Protein AF-0000000077129862 (afdb_homodimer)

Secondary structure (DSSP, 8-state):
---SSPP-TT-HHHHHHTTSS---EEEE-SSEEEEE-SS-SSTT-EEEEES-SS--SGGG--HHHHHHHHTTHHHHHHHHHHHH--SEEEEEEEESGGGT--SSS--EEEEEE-TT--SEEE----PPPPHHHHHHHHHHHHHHTT--/---SSPP-TT-HHHHHHTTSS---EEEE-SSEEEEE-SS-SSTT-EEEEES-SS--SGGG--HHHHHHHHTTHHHHHHHHHHHH--SEEEEEEEESGGGT--SSS--EEEEEE-TT--SEEE----PPPPHHHHHHHHHHHHHHTT--

Nearest PDB structures (foldseek):
  3o0m-assembly1_A  TM=7.525E-01  e=5.408E-10  Mycolicibacterium smegmatis MC2 155
  4egu-assembly1_B  TM=7.682E-01  e=1.814E-09  Clostridioides difficile 630
  6d6j-assembly1_A  TM=8.556E-01  e=1.049E-08  Legionella pneumophila subsp. pneumophila str. Philadelphia 1
  3n1s-assembly1_B  TM=8.170E-01  e=3.314E-08  Escherichia coli
  3n1t-assembly2_E  TM=8.040E-01  e=7.732E-08  Escherichia coli

Foldseek 3Di:
DADPDWADPPFVVLCCLVVNDDFAWDDDDPFKTKGADPDALDVLKIKIFTSDGGAQFPRHDDPVSCCVRCVCVVVSLVVSCVVPVAPDWDKDWADDVVSPDDTRGTMIIIHGDHPPSPSDDDDDDDDDDDPVRVVVVVVVVCVVVVND/DADPDWADPPFVVLCCLVVNDDFAWDDDDPFKTKGADPDALDVLKIKIATSDGGAQFPRHDDPVSCCVRCVCVVVSLVVSCVVPVAPDWDKDWADDVVSPDDTRGTMIIIHGDHPPSPSDDDDDDDDDDDPVRVVVVVVVVCVVVVND

Radius of gyration: 17.97 Å; Cα contacts (8 Å, |Δi|>4): 670; chains: 2; bounding box: 42×53×41 Å

pLDDT: mean 96.49, std 6.13, range [55.38, 98.94]

Solvent-accessible surface area (backbone atoms only — not comparable to full-atom values): 15309 Å² total; per-residue (Å²): 119,68,57,88,63,72,53,48,91,80,35,67,65,59,34,36,72,71,64,75,37,88,75,54,63,52,53,72,59,97,42,25,41,29,28,48,44,56,40,28,67,33,84,61,17,27,34,42,28,54,62,68,78,80,31,20,30,60,38,44,43,51,51,70,58,33,17,61,34,53,23,45,48,22,58,50,48,40,15,39,39,65,52,58,65,45,66,14,33,33,38,41,31,40,23,39,61,57,37,65,32,83,62,39,48,36,48,34,39,39,36,51,24,46,80,88,65,68,47,71,44,69,47,66,67,42,64,71,63,49,68,68,63,47,52,54,49,33,50,38,22,15,50,64,64,70,62,99,119,67,57,90,61,70,53,49,90,78,35,68,64,59,34,36,74,72,64,76,37,86,75,54,63,51,50,74,58,98,42,25,42,29,28,48,44,57,40,28,68,34,81,61,17,27,34,42,29,54,62,66,79,80,30,20,28,60,37,44,42,51,51,68,58,33,17,62,34,52,22,46,49,23,58,50,49,41,14,38,39,64,52,60,66,46,66,14,34,32,38,40,32,41,24,38,61,60,37,64,33,81,62,40,50,38,49,34,39,38,35,51,24,45,81,90,62,68,47,70,45,70,48,66,68,42,63,71,62,49,68,67,62,47,52,53,48,33,50,39,23,14,49,62,63,71,63,100

InterPro domains:
  IPR001310 Histidine triad (HIT) protein [PR00332] (12-28)
  IPR001310 Histidine triad (HIT) protein [PR00332] (33-51)
  IPR001310 Histidine triad (HIT) protein [PR00332] (101-111)
  IPR001310 Histidine triad (HIT) protein [PTHR46648] (7-144)
  IPR011146 HIT-like domain [PF01230] (19-113)
  IPR011146 HIT-like domain [PS51084] (12-120)
  IPR019808 Histidine triad, conserved site [PS00892] (94-112)
  IPR036265 HIT-like superfamily [G3DSA:3.30.428.10] (2-146)
  IPR036265 HIT-like superfamily [SSF54197] (7-119)
  IPR039384 HINT family [cd01277] (10-113)

Sequence (296 aa):
MASSIPYDDDNVFKKIIEGVIPCYKIFETEHALAFLDAFPMAPGHALLVPKTTGAATMMDLPEDVAANVLKELPRLARAVKAATGCDGVNVVQNNGATAGQVVFHLHVHVIPRWEKDGVVRLGKSGEAIGKDAADAMVAKMKAAIGEAMASSIPYDDDNVFKKIIEGVIPCYKIFETEHALAFLDAFPMAPGHALLVPKTTGAATMMDLPEDVAANVLKELPRLARAVKAATGCDGVNVVQNNGATAGQVVFHLHVHVIPRWEKDGVVRLGKSGEAIGKDAADAMVAKMKAAIGEA

Structure (mmCIF, N/CA/C/O backbone):
data_AF-0000000077129862-model_v1
#
loop_
_entity.id
_entity.type
_entity.pdbx_description
1 polymer 'Predicted protein'
#
loop_
_atom_site.group_PDB
_atom_site.id
_atom_site.type_symbol
_atom_site.label_atom_id
_atom_site.label_alt_id
_atom_site.label_comp_id
_atom_site.label_asym_id
_atom_site.label_entity_id
_atom_site.label_seq_id
_atom_site.pdbx_PDB_ins_code
_atom_site.Cartn_x
_atom_site.Cartn_y
_atom_site.Cartn_z
_atom_site.occupancy
_atom_site.B_iso_or_equiv
_atom_site.auth_seq_id
_atom_site.auth_comp_id
_atom_site.auth_asym_id
_atom_site.auth_atom_id
_atom_site.pdbx_PDB_model_num
ATOM 1 N N . MET A 1 1 ? -15.773 -6.387 -10.578 1 55.38 1 MET A N 1
ATOM 2 C CA . MET A 1 1 ? -16.953 -6.035 -9.789 1 55.38 1 MET A CA 1
ATOM 3 C C . MET A 1 1 ? -16.547 -5.246 -8.547 1 55.38 1 MET A C 1
ATOM 5 O O . MET A 1 1 ? -15.445 -5.406 -8.031 1 55.38 1 MET A O 1
ATOM 9 N N . ALA A 1 2 ? -17.328 -4.246 -8.25 1 58.03 2 ALA A N 1
ATOM 10 C CA . ALA A 1 2 ? -17.219 -3.469 -7.02 1 58.03 2 ALA A CA 1
ATOM 11 C C . ALA A 1 2 ? -17.203 -4.375 -5.793 1 58.03 2 ALA A C 1
ATOM 13 O O . ALA A 1 2 ? -17.75 -5.48 -5.828 1 58.03 2 ALA A O 1
ATOM 14 N N . SER A 1 3 ? -16.344 -3.961 -4.797 1 75.88 3 SER A N 1
ATOM 15 C CA . SER A 1 3 ? -16.297 -4.715 -3.547 1 75.88 3 SER A CA 1
ATOM 16 C C . SER A 1 3 ? -17.672 -4.746 -2.879 1 75.88 3 SER A C 1
ATOM 18 O O . SER A 1 3 ? -18.5 -3.873 -3.119 1 75.88 3 SER A O 1
ATOM 20 N N . SER A 1 4 ? -17.953 -5.73 -2.125 1 82.88 4 SER A N 1
ATOM 21 C CA . SER A 1 4 ? -19.172 -5.84 -1.34 1 82.88 4 SER A CA 1
ATOM 22 C C . SER A 1 4 ? -19.062 -5.051 -0.038 1 82.88 4 SER A C 1
ATOM 24 O O . SER A 1 4 ? -20 -5.039 0.764 1 82.88 4 SER A O 1
ATOM 26 N N . ILE A 1 5 ? -18.016 -4.434 0.183 1 91.56 5 ILE A N 1
ATOM 27 C CA . ILE A 1 5 ? -17.828 -3.633 1.39 1 91.56 5 ILE A CA 1
ATOM 28 C C . ILE A 1 5 ? -18.453 -2.25 1.189 1 91.56 5 ILE A C 1
ATOM 30 O O . ILE A 1 5 ? -18 -1.48 0.338 1 91.56 5 ILE A O 1
ATOM 34 N N . PRO A 1 6 ? -19.312 -1.884 1.993 1 95.44 6 PRO A N 1
ATOM 35 C CA . PRO A 1 6 ? -20.078 -0.665 1.73 1 95.44 6 PRO A CA 1
ATOM 36 C C . PRO A 1 6 ? -19.297 0.606 2.064 1 95.44 6 PRO A C 1
ATOM 38 O O . PRO A 1 6 ? -18.531 0.63 3.033 1 95.44 6 PRO A O 1
ATOM 41 N N . TYR A 1 7 ? -19.578 1.62 1.28 1 97.62 7 TYR A N 1
ATOM 42 C CA . TYR A 1 7 ? -19.062 2.961 1.522 1 97.62 7 TYR A CA 1
ATOM 43 C C . TYR A 1 7 ? -19.875 3.682 2.586 1 97.62 7 TYR A C 1
ATOM 45 O O . TYR A 1 7 ? -21.109 3.584 2.604 1 97.62 7 TYR A O 1
ATOM 53 N N . ASP A 1 8 ? -19.188 4.367 3.572 1 97.75 8 ASP A N 1
ATOM 54 C CA . ASP A 1 8 ? -19.844 5.199 4.57 1 97.75 8 ASP A CA 1
ATOM 55 C C . ASP A 1 8 ? -19.938 6.648 4.105 1 97.75 8 ASP A C 1
ATOM 57 O O . ASP A 1 8 ? -18.938 7.379 4.141 1 97.75 8 ASP A O 1
ATOM 61 N N . ASP A 1 9 ? -21.047 7.117 3.828 1 97.19 9 ASP A N 1
ATOM 62 C CA . ASP A 1 9 ? -21.219 8.445 3.254 1 97.19 9 ASP A CA 1
ATOM 63 C C . ASP A 1 9 ? -20.969 9.531 4.297 1 97.19 9 ASP A C 1
ATOM 65 O O . ASP A 1 9 ? -20.828 10.711 3.957 1 97.19 9 ASP A O 1
ATOM 69 N N . ASP A 1 10 ? -20.875 9.141 5.539 1 97.56 10 ASP A N 1
ATOM 70 C CA . ASP A 1 10 ? -20.672 10.109 6.613 1 97.56 10 ASP A CA 1
ATOM 71 C C . ASP A 1 10 ? -19.25 10.008 7.176 1 97.56 10 ASP A C 1
ATOM 73 O O . ASP A 1 10 ? -18.984 10.469 8.289 1 97.56 10 ASP A O 1
ATOM 77 N N . ASN A 1 11 ? -18.375 9.43 6.461 1 97.94 11 ASN A N 1
ATOM 78 C CA . ASN A 1 11 ? -17.031 9.211 6.984 1 97.94 11 ASN A CA 1
ATOM 79 C C . ASN A 1 11 ? -16.266 10.531 7.109 1 97.94 11 ASN A C 1
ATOM 81 O O . ASN A 1 11 ? -16.578 11.5 6.414 1 97.94 11 ASN A O 1
ATOM 85 N N . VAL A 1 12 ? -15.32 10.602 7.973 1 98.06 12 VAL A N 1
ATOM 86 C CA . VAL A 1 12 ? -14.578 11.805 8.336 1 98.06 12 VAL A CA 1
ATOM 87 C C . VAL A 1 12 ? -13.781 12.297 7.137 1 98.06 12 VAL A C 1
ATOM 89 O O . VAL A 1 12 ? -13.609 13.508 6.953 1 98.06 12 VAL A O 1
ATOM 92 N N . PHE A 1 13 ? -13.289 11.43 6.25 1 98.69 13 PHE A N 1
ATOM 93 C CA . PHE A 1 13 ? -12.445 11.836 5.133 1 98.69 13 PHE A CA 1
ATOM 94 C C . PHE A 1 13 ? -13.273 12.562 4.074 1 98.69 13 PHE A C 1
ATOM 96 O O . PHE A 1 13 ? -12.789 13.508 3.449 1 98.69 13 PHE A O 1
ATOM 103 N N . LYS A 1 14 ? -14.445 12.07 3.881 1 98.25 14 LYS A N 1
ATOM 104 C CA . LYS A 1 14 ? -15.336 12.812 3.002 1 98.25 14 LYS A CA 1
ATOM 105 C C . LYS A 1 14 ? -15.547 14.234 3.51 1 98.25 14 LYS A C 1
ATOM 107 O O . LYS A 1 14 ? -15.531 15.188 2.729 1 98.25 14 LYS A O 1
ATOM 112 N N . LYS A 1 15 ? -15.727 14.359 4.77 1 98.56 15 LYS A N 1
ATOM 113 C CA . LYS A 1 15 ? -15.93 15.672 5.371 1 98.56 15 LYS A CA 1
ATOM 114 C C . LYS A 1 15 ? -14.68 16.547 5.215 1 98.56 15 LYS A C 1
ATOM 116 O O . LYS A 1 15 ? -14.789 17.766 5.035 1 98.56 15 LYS A O 1
ATOM 121 N N . ILE A 1 16 ? -13.547 15.938 5.336 1 98.56 16 ILE A N 1
ATOM 122 C CA . ILE A 1 16 ? -12.297 16.656 5.121 1 98.56 16 ILE A CA 1
ATOM 123 C C . ILE A 1 16 ? -12.219 17.141 3.678 1 98.56 16 ILE A C 1
ATOM 125 O O . ILE A 1 16 ? -11.922 18.312 3.424 1 98.56 16 ILE A O 1
ATOM 129 N N . ILE A 1 17 ? -12.531 16.297 2.701 1 98.25 17 ILE A N 1
ATOM 130 C CA . ILE A 1 17 ? -12.453 16.594 1.275 1 98.25 17 ILE A CA 1
ATOM 131 C C . ILE A 1 17 ? -13.422 17.719 0.931 1 98.25 17 ILE A C 1
ATOM 133 O O . ILE A 1 17 ? -13.102 18.609 0.127 1 98.25 17 ILE A O 1
ATOM 137 N N . GLU A 1 18 ? -14.508 17.719 1.61 1 97.44 18 GLU A N 1
ATOM 138 C CA . GLU A 1 18 ? -15.555 18.703 1.342 1 97.44 18 GLU A CA 1
ATOM 139 C C . GLU A 1 18 ? -15.289 20 2.094 1 97.44 18 GLU A C 1
ATOM 141 O O . GLU A 1 18 ? -16.031 20.969 1.946 1 97.44 18 GLU A O 1
ATOM 146 N N . GLY A 1 19 ? -14.336 20.031 2.961 1 97.12 19 GLY A N 1
ATOM 147 C CA . GLY A 1 19 ? -13.945 21.25 3.666 1 97.12 19 GLY A CA 1
ATOM 148 C C . GLY A 1 19 ? -14.75 21.484 4.93 1 97.12 19 GLY A C 1
ATOM 149 O O . GLY A 1 19 ? -14.719 22.578 5.492 1 97.12 19 GLY A O 1
ATOM 150 N N . VAL A 1 20 ? -15.477 20.484 5.352 1 97.5 20 VAL A N 1
ATOM 151 C CA . VAL A 1 20 ? -16.297 20.594 6.555 1 97.5 20 VAL A CA 1
ATOM 152 C C . VAL A 1 20 ? -15.406 20.469 7.793 1 97.5 20 VAL A C 1
ATOM 154 O O . VAL A 1 20 ? -15.633 21.141 8.797 1 97.5 20 VAL A O 1
ATOM 157 N N . ILE A 1 21 ? -14.445 19.594 7.805 1 97.12 21 ILE A N 1
ATOM 158 C CA . ILE A 1 21 ? -13.477 19.359 8.867 1 97.12 21 ILE A CA 1
ATOM 159 C C . ILE A 1 21 ? -12.07 19.688 8.367 1 97.12 21 ILE A C 1
ATOM 161 O O . ILE A 1 21 ? -11.711 19.344 7.238 1 97.12 21 ILE A O 1
ATOM 165 N N . PRO A 1 22 ? -11.383 20.391 9.227 1 97.5 22 PRO A N 1
ATOM 166 C CA . PRO A 1 22 ? -10.023 20.719 8.797 1 97.5 22 PRO A CA 1
ATOM 167 C C . PRO A 1 22 ? -9.086 19.516 8.852 1 97.5 22 PRO A C 1
ATOM 169 O O . PRO A 1 22 ? -9.414 18.5 9.469 1 97.5 22 PRO A O 1
ATOM 172 N N . CYS A 1 23 ? -8.008 19.625 8.172 1 98.44 23 CYS A N 1
ATOM 173 C CA . CYS A 1 23 ? -6.926 18.656 8.219 1 98.44 23 CYS A CA 1
ATOM 174 C C . CYS A 1 23 ? -5.57 19.344 8.117 1 98.44 23 CYS A C 1
ATOM 176 O O . CYS A 1 23 ? -5.492 20.531 7.816 1 98.44 23 CYS A O 1
ATOM 178 N N . TYR A 1 24 ? -4.539 18.672 8.477 1 98.62 24 TYR A N 1
ATOM 179 C CA . TYR A 1 24 ? -3.176 19.141 8.258 1 98.62 24 TYR A CA 1
ATOM 180 C C . TYR A 1 24 ? -2.674 18.734 6.879 1 98.62 24 TYR A C 1
ATOM 182 O O . TYR A 1 24 ? -1.944 17.75 6.746 1 98.62 24 TYR A O 1
ATOM 190 N N . LYS A 1 25 ? -2.945 19.578 5.977 1 98.56 25 LYS A N 1
ATOM 191 C CA . LYS A 1 25 ? -2.764 19.266 4.562 1 98.56 25 LYS A CA 1
ATOM 192 C C . LYS A 1 25 ? -1.293 19.328 4.168 1 98.56 25 LYS A C 1
ATOM 194 O O . LYS A 1 25 ? -0.606 20.312 4.484 1 98.56 25 LYS A O 1
ATOM 199 N N . ILE A 1 26 ? -0.901 18.328 3.5 1 98.81 26 ILE A N 1
ATOM 200 C CA . ILE A 1 26 ? 0.446 18.297 2.943 1 98.81 26 ILE A CA 1
ATOM 201 C C . ILE A 1 26 ? 0.417 18.781 1.497 1 98.81 26 ILE A C 1
ATOM 203 O O . ILE A 1 26 ? 1.126 19.734 1.14 1 98.81 26 ILE A O 1
ATOM 207 N N . PHE A 1 27 ? -0.364 18.078 0.633 1 98.69 27 PHE A N 1
ATOM 208 C CA . PHE A 1 27 ? -0.618 18.578 -0.718 1 98.69 27 PHE A CA 1
ATOM 209 C C . PHE A 1 27 ? -1.977 18.094 -1.218 1 98.69 27 PHE A C 1
ATOM 211 O O . PHE A 1 27 ? -2.6 17.219 -0.605 1 98.69 27 PHE A O 1
ATOM 218 N N . GLU A 1 28 ? -2.391 18.703 -2.271 1 98.25 28 GLU A N 1
ATOM 219 C CA . GLU A 1 28 ? -3.662 18.375 -2.908 1 98.25 28 GLU A CA 1
ATOM 220 C C . GLU A 1 28 ? -3.557 18.453 -4.43 1 98.25 28 GLU A C 1
ATOM 222 O O . GLU A 1 28 ? -2.928 19.359 -4.965 1 98.25 28 GLU A O 1
ATOM 227 N N . THR A 1 29 ? -4.051 17.453 -5.078 1 98.06 29 THR A N 1
ATOM 228 C CA . THR A 1 29 ? -4.172 17.438 -6.531 1 98.06 29 THR A CA 1
ATOM 229 C C . THR A 1 29 ? -5.637 17.391 -6.953 1 98.06 29 THR A C 1
ATOM 231 O O . THR A 1 29 ? -6.531 17.469 -6.109 1 98.06 29 THR A O 1
ATOM 234 N N . GLU A 1 30 ? -5.848 17.297 -8.242 1 98.19 30 GLU A N 1
ATOM 235 C CA . GLU A 1 30 ? -7.211 17.156 -8.742 1 98.19 30 GLU A CA 1
ATOM 236 C C . GLU A 1 30 ? -7.867 15.891 -8.211 1 98.19 30 GLU A C 1
ATOM 238 O O . GLU A 1 30 ? -9.07 15.875 -7.938 1 98.19 30 GLU A O 1
ATOM 243 N N . HIS A 1 31 ? -7.109 14.867 -7.938 1 98.38 31 HIS A N 1
ATOM 244 C CA . HIS A 1 31 ? -7.703 13.555 -7.699 1 98.38 31 HIS A CA 1
ATOM 245 C C . HIS A 1 31 ? -7.422 13.078 -6.277 1 98.38 31 HIS A C 1
ATOM 247 O O . HIS A 1 31 ? -8.062 12.141 -5.797 1 98.38 31 HIS A O 1
ATOM 253 N N . ALA A 1 32 ? -6.465 13.695 -5.578 1 98.69 32 ALA A N 1
ATOM 254 C CA . ALA A 1 32 ? -6.008 13.133 -4.305 1 98.69 32 ALA A CA 1
ATOM 255 C C . ALA A 1 32 ? -5.734 14.234 -3.287 1 98.69 32 ALA A C 1
ATOM 257 O O . ALA A 1 32 ? -5.5 15.391 -3.658 1 98.69 32 ALA A O 1
ATOM 258 N N . LEU A 1 33 ? -5.879 13.891 -2.074 1 98.81 33 LEU A N 1
ATOM 259 C CA . LEU A 1 33 ? -5.531 14.742 -0.939 1 98.81 33 LEU A CA 1
ATOM 260 C C . LEU A 1 33 ? -4.613 14 0.03 1 98.81 33 LEU A C 1
ATOM 262 O O . LEU A 1 33 ? -4.883 12.852 0.392 1 98.81 33 LEU A O 1
ATOM 266 N N . ALA A 1 34 ? -3.48 14.578 0.372 1 98.88 34 ALA A N 1
ATOM 267 C CA . ALA A 1 34 ? -2.549 14.039 1.36 1 98.88 34 ALA A CA 1
ATOM 268 C C . ALA A 1 34 ? -2.504 14.922 2.607 1 98.88 34 ALA A C 1
ATOM 270 O O . ALA A 1 34 ? -2.383 16.141 2.508 1 98.88 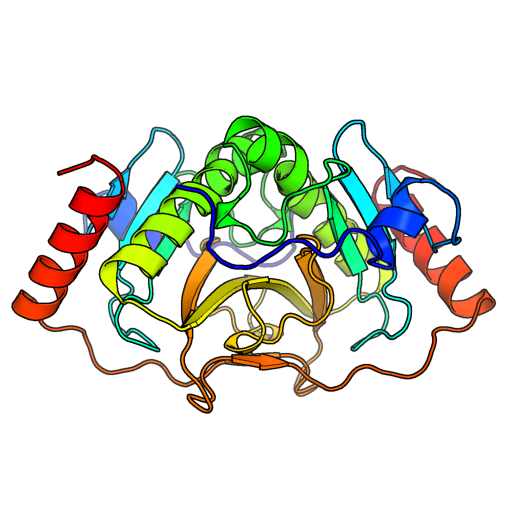34 ALA A O 1
ATOM 271 N N . PHE A 1 35 ? -2.609 14.32 3.754 1 98.88 35 PHE A N 1
ATOM 272 C CA . PHE A 1 35 ? -2.604 15.062 5.012 1 98.88 35 PHE A CA 1
ATOM 273 C C . PHE A 1 35 ? -2.082 14.195 6.148 1 98.88 35 PHE A C 1
ATOM 275 O O . PHE A 1 35 ? -1.983 12.977 6.008 1 98.88 35 PHE A O 1
ATOM 282 N N . LEU A 1 36 ? -1.75 14.812 7.246 1 98.88 36 LEU A N 1
ATOM 283 C CA . LEU A 1 36 ? -1.268 14.07 8.406 1 98.88 36 LEU A CA 1
ATOM 284 C C . LEU A 1 36 ? -2.41 13.32 9.086 1 98.88 36 LEU A C 1
ATOM 286 O O . LEU A 1 36 ? -3.516 13.852 9.211 1 98.88 36 LEU A O 1
ATOM 290 N N . ASP A 1 37 ? -2.137 12.094 9.453 1 98.69 37 ASP A N 1
ATOM 291 C CA . ASP A 1 37 ? -3.1 11.43 10.32 1 98.69 37 ASP A CA 1
ATOM 292 C C . ASP A 1 37 ? -3.252 12.172 11.648 1 98.69 37 ASP A C 1
ATOM 294 O O . ASP A 1 37 ? -2.26 12.555 12.266 1 98.69 37 ASP A O 1
ATOM 298 N N . ALA A 1 38 ? -4.398 12.32 12.078 1 97.75 38 ALA A N 1
ATOM 299 C CA . ALA A 1 38 ? -4.68 13.078 13.297 1 97.75 38 ALA A CA 1
ATOM 300 C C . ALA A 1 38 ? -4.262 12.305 14.539 1 97.75 38 ALA A C 1
ATOM 302 O O . ALA A 1 38 ? -3.984 12.898 15.586 1 97.75 38 ALA A O 1
ATOM 303 N N . PHE A 1 39 ? -4.285 11 14.492 1 97.94 39 PHE A N 1
ATOM 304 C CA . PHE A 1 39 ? -3.879 10.094 15.555 1 97.94 39 PHE A CA 1
ATOM 305 C C . PHE A 1 39 ? -2.742 9.188 15.094 1 97.94 39 PHE A C 1
ATOM 307 O O . PHE A 1 39 ? -2.902 7.969 15.023 1 97.94 39 PHE A O 1
ATOM 314 N N . PRO A 1 40 ? -1.625 9.82 14.898 1 98.44 40 PRO A N 1
ATOM 315 C CA . PRO A 1 40 ? -0.539 9.141 14.188 1 98.44 40 PRO A CA 1
ATOM 316 C C . PRO A 1 40 ? 0.037 7.969 14.992 1 98.44 40 PRO A C 1
ATOM 318 O O . PRO A 1 40 ? 0.225 8.078 16.203 1 98.44 40 PRO A O 1
ATOM 321 N N . MET A 1 41 ? 0.321 6.871 14.258 1 97.94 41 MET A N 1
ATOM 322 C CA . MET A 1 41 ? 1.007 5.723 14.852 1 97.94 41 MET A CA 1
ATOM 323 C C . MET A 1 41 ? 2.48 6.035 15.086 1 97.94 41 MET A C 1
ATOM 325 O O . MET A 1 41 ? 3.123 5.41 15.938 1 97.94 41 MET A O 1
ATOM 329 N N . ALA A 1 42 ? 3.023 6.934 14.359 1 97.62 42 ALA A N 1
ATOM 330 C CA . ALA A 1 42 ? 4.387 7.461 14.43 1 97.62 42 ALA A CA 1
ATOM 331 C C . ALA A 1 42 ? 4.441 8.898 13.93 1 97.62 42 ALA A C 1
ATOM 333 O O . ALA A 1 42 ? 3.609 9.312 13.109 1 97.62 42 ALA A O 1
ATOM 334 N N . PRO A 1 43 ? 5.41 9.703 14.477 1 97.38 43 PRO A N 1
ATOM 335 C CA . PRO A 1 43 ? 5.523 11.062 13.945 1 97.38 43 PRO A CA 1
ATOM 336 C C . PRO A 1 43 ? 5.723 11.086 12.43 1 97.38 43 PRO A C 1
ATOM 338 O O . PRO A 1 43 ? 6.609 10.406 11.906 1 97.38 43 PRO A O 1
ATOM 341 N N . GLY A 1 44 ? 4.871 11.844 11.758 1 98.62 44 GLY A N 1
ATOM 342 C CA . GLY A 1 44 ? 4.988 11.945 10.312 1 98.62 44 GLY A CA 1
ATOM 343 C C . GLY A 1 44 ? 4.055 11.008 9.57 1 98.62 44 GLY A C 1
ATOM 344 O O . GLY A 1 44 ? 3.977 11.055 8.344 1 98.62 44 GLY A O 1
ATOM 345 N N . HIS A 1 45 ? 3.326 10.117 10.359 1 98.88 45 HIS A N 1
ATOM 346 C CA . HIS A 1 45 ? 2.32 9.258 9.742 1 98.88 45 HIS A CA 1
ATOM 347 C C . HIS A 1 45 ? 1.324 10.07 8.93 1 98.88 45 HIS A C 1
ATOM 349 O O . HIS A 1 45 ? 0.635 10.945 9.461 1 98.88 45 HIS A O 1
ATOM 355 N N . ALA A 1 46 ? 1.251 9.766 7.609 1 98.94 46 ALA A N 1
ATOM 356 C CA . ALA A 1 46 ? 0.429 10.531 6.676 1 98.94 46 ALA A CA 1
ATOM 357 C C . ALA A 1 46 ? -0.544 9.625 5.93 1 98.94 46 ALA A C 1
ATOM 359 O O . ALA A 1 46 ? -0.359 8.406 5.891 1 98.94 46 ALA A O 1
ATOM 360 N N . LEU A 1 47 ? -1.557 10.273 5.414 1 98.94 47 LEU A N 1
ATOM 361 C CA . LEU A 1 47 ? -2.592 9.578 4.656 1 98.94 47 LEU A CA 1
ATOM 362 C C . LEU A 1 47 ? -2.715 10.156 3.248 1 98.94 47 LEU A C 1
ATOM 364 O O . LEU A 1 47 ? -2.59 11.367 3.055 1 98.94 47 LEU A O 1
ATOM 368 N N . LEU A 1 48 ? -2.904 9.289 2.283 1 98.94 48 LEU A N 1
ATOM 369 C CA . LEU A 1 48 ? -3.328 9.641 0.934 1 98.94 48 LEU A CA 1
ATOM 370 C C . LEU A 1 48 ? -4.746 9.148 0.662 1 98.94 48 LEU A C 1
ATOM 372 O O . LEU A 1 48 ? -5.039 7.965 0.831 1 98.94 48 LEU A O 1
ATOM 376 N N . VAL A 1 49 ? -5.633 10.047 0.253 1 98.81 49 VAL A N 1
ATOM 377 C CA . VAL A 1 49 ? -7.02 9.656 0.018 1 98.81 49 VAL A CA 1
ATOM 378 C C . VAL A 1 49 ? -7.465 10.141 -1.358 1 98.81 49 VAL A C 1
ATOM 380 O O . VAL A 1 49 ? -7.082 11.234 -1.794 1 98.81 49 VAL A O 1
ATOM 383 N N . PRO A 1 50 ? -8.211 9.305 -2.105 1 98.81 50 PRO A N 1
ATOM 384 C CA . PRO A 1 50 ? -8.875 9.82 -3.303 1 98.81 50 PRO A CA 1
ATOM 385 C C . PRO A 1 50 ? -9.961 10.852 -2.98 1 98.81 50 PRO A C 1
ATOM 387 O O . PRO A 1 50 ? -10.672 10.711 -1.986 1 98.81 50 PRO A O 1
ATOM 390 N N . LYS A 1 51 ? -10.047 11.859 -3.789 1 98.31 51 LYS A N 1
ATOM 391 C CA . LYS A 1 51 ? -11.125 12.828 -3.625 1 98.31 51 LYS A CA 1
ATOM 392 C C . LYS A 1 51 ? -12.445 12.266 -4.141 1 98.31 51 LYS A C 1
ATOM 394 O O . LYS A 1 51 ? -13.516 12.773 -3.803 1 98.31 51 LYS A O 1
ATOM 399 N N . THR A 1 52 ? -12.336 11.289 -5.008 1 96.25 52 THR A N 1
ATOM 400 C CA . THR A 1 52 ? -13.539 10.602 -5.461 1 96.25 52 THR A CA 1
ATOM 401 C C . THR A 1 52 ? -14.258 9.93 -4.293 1 96.25 52 THR A C 1
ATOM 403 O O . THR A 1 52 ? -13.617 9.266 -3.469 1 96.25 52 THR A O 1
ATOM 406 N N . THR A 1 53 ? -15.578 10.102 -4.199 1 95.12 53 THR A N 1
ATOM 407 C CA . THR A 1 53 ? -16.375 9.484 -3.15 1 95.12 53 THR A CA 1
ATOM 408 C C . THR A 1 53 ? -17.031 8.195 -3.65 1 95.12 53 THR A C 1
ATOM 410 O O . THR A 1 53 ? -17.047 7.934 -4.855 1 95.12 53 THR A O 1
ATOM 413 N N . GLY A 1 54 ? -17.391 7.344 -2.725 1 96.38 54 GLY A N 1
ATOM 414 C CA . GLY A 1 54 ? -18.109 6.133 -3.08 1 96.38 54 GLY A CA 1
ATOM 415 C C . GLY A 1 54 ? -17.219 4.906 -3.143 1 96.38 54 GLY A C 1
ATOM 416 O O . GLY A 1 54 ? -17.719 3.791 -3.344 1 96.38 54 GLY A O 1
ATOM 417 N N . ALA A 1 55 ? -15.961 5.102 -3.006 1 97.62 55 ALA A N 1
ATOM 418 C CA . ALA A 1 55 ? -15.023 3.984 -3 1 97.62 55 ALA A CA 1
ATOM 419 C C . ALA A 1 55 ? -14.539 3.682 -1.584 1 97.62 55 ALA A C 1
ATOM 421 O O . ALA A 1 55 ? -13.75 4.438 -1.017 1 97.62 55 ALA A O 1
ATOM 422 N N . ALA A 1 56 ? -14.953 2.568 -1.091 1 98.25 56 ALA A N 1
ATOM 423 C CA . ALA A 1 56 ? -14.539 2.176 0.254 1 98.25 56 ALA A CA 1
ATOM 424 C C . ALA A 1 56 ? -13.195 1.458 0.228 1 98.25 56 ALA A C 1
ATOM 426 O O . ALA A 1 56 ? -12.422 1.54 1.187 1 98.25 56 ALA A O 1
ATOM 427 N N . THR A 1 57 ? -12.992 0.722 -0.864 1 98.56 57 THR A N 1
ATOM 428 C CA . THR A 1 57 ? -11.828 -0.163 -0.913 1 98.56 57 THR A CA 1
ATOM 429 C C . THR A 1 57 ? -11.086 -0.005 -2.234 1 98.56 57 THR A C 1
ATOM 431 O O . THR A 1 57 ? -11.578 0.646 -3.158 1 98.56 57 THR A O 1
ATOM 434 N N . MET A 1 58 ? -9.875 -0.587 -2.271 1 98.62 58 MET A N 1
ATOM 435 C CA . MET A 1 58 ? -9.062 -0.61 -3.486 1 98.62 58 MET A CA 1
ATOM 436 C C . MET A 1 58 ? -9.844 -1.225 -4.648 1 98.62 58 MET A C 1
ATOM 438 O O . MET A 1 58 ? -9.734 -0.766 -5.785 1 98.62 58 MET A O 1
ATOM 442 N N . MET A 1 59 ? -10.656 -2.223 -4.398 1 97.88 59 MET A N 1
ATOM 443 C CA . MET A 1 59 ? -11.391 -2.971 -5.418 1 97.88 59 MET A CA 1
ATOM 444 C C . MET A 1 59 ? -12.445 -2.094 -6.078 1 97.88 59 MET A C 1
ATOM 446 O O . MET A 1 59 ? -12.953 -2.426 -7.148 1 97.88 59 MET A O 1
ATOM 450 N N . ASP A 1 60 ? -12.766 -0.997 -5.477 1 97.88 60 ASP A N 1
ATOM 451 C CA . ASP A 1 60 ? -13.828 -0.126 -5.969 1 97.88 60 ASP A CA 1
ATOM 452 C C . ASP A 1 60 ? -13.289 0.883 -6.98 1 97.88 60 ASP A C 1
ATOM 454 O O . ASP A 1 60 ? -14.062 1.546 -7.676 1 97.88 60 ASP A O 1
ATOM 458 N N . LEU A 1 61 ? -11.953 1.01 -7.035 1 97.44 61 LEU A N 1
ATOM 459 C CA . LEU A 1 61 ? -11.383 2.066 -7.867 1 97.44 61 LEU A CA 1
ATOM 460 C C . LEU A 1 61 ? -11.305 1.626 -9.32 1 97.44 61 LEU A C 1
ATOM 462 O O . LEU A 1 61 ? -10.766 0.557 -9.625 1 97.44 61 LEU A O 1
ATOM 466 N N . PRO A 1 62 ? -11.82 2.531 -10.211 1 96.56 62 PRO A N 1
ATOM 467 C CA . PRO A 1 62 ? -11.43 2.336 -11.609 1 96.56 62 PRO A CA 1
ATOM 468 C C . PRO A 1 62 ? -9.93 2.539 -11.836 1 96.56 62 PRO A C 1
ATOM 470 O O . PRO A 1 62 ? -9.281 3.271 -11.086 1 96.56 62 PRO A O 1
ATOM 473 N N . GLU A 1 63 ? -9.516 1.916 -12.867 1 97 63 GLU A N 1
ATOM 474 C CA . GLU A 1 63 ? -8.086 1.913 -13.164 1 97 63 GLU A CA 1
ATOM 475 C C . GLU A 1 63 ? -7.547 3.336 -13.281 1 97 63 GLU A C 1
ATOM 477 O O . GLU A 1 63 ? -6.457 3.633 -12.781 1 97 63 GLU A O 1
ATOM 482 N N . ASP A 1 64 ? -8.211 4.207 -13.961 1 97.75 64 ASP A N 1
ATOM 483 C CA . ASP A 1 64 ? -7.742 5.566 -14.195 1 97.75 64 ASP A CA 1
ATOM 484 C C . ASP A 1 64 ? -7.707 6.367 -12.891 1 97.75 64 ASP A C 1
ATOM 486 O O . ASP A 1 64 ? -6.797 7.168 -12.672 1 97.75 64 ASP A O 1
ATOM 490 N N . VAL A 1 65 ? -8.711 6.176 -12 1 98 65 VAL A N 1
ATOM 491 C CA . VAL A 1 65 ? -8.727 6.844 -10.703 1 98 65 VAL A CA 1
ATOM 492 C C . VAL A 1 65 ? -7.566 6.332 -9.852 1 98 65 VAL A C 1
ATOM 494 O O . VAL A 1 65 ? -6.848 7.125 -9.227 1 98 65 VAL A O 1
ATOM 497 N N . ALA A 1 66 ? -7.398 5.02 -9.867 1 98.62 66 ALA A N 1
ATOM 498 C CA . ALA A 1 66 ? -6.273 4.441 -9.133 1 98.62 66 ALA A CA 1
ATOM 499 C C . ALA A 1 66 ? -4.949 5.047 -9.594 1 98.62 66 ALA A C 1
ATOM 501 O O . ALA A 1 66 ? -4.121 5.445 -8.773 1 98.62 66 ALA A O 1
ATOM 502 N N . ALA A 1 67 ? -4.754 5.148 -10.883 1 98.81 67 ALA A N 1
ATOM 503 C CA . ALA A 1 67 ? -3.527 5.719 -11.43 1 98.81 67 ALA A CA 1
ATOM 504 C C . ALA A 1 67 ? -3.311 7.141 -10.922 1 98.81 67 ALA A C 1
ATOM 506 O O . ALA A 1 67 ? -2.225 7.477 -10.445 1 98.81 67 ALA A O 1
ATOM 507 N N . ASN A 1 68 ? -4.332 7.93 -11.023 1 98.69 68 ASN A N 1
ATOM 508 C CA . ASN A 1 68 ? -4.242 9.352 -10.719 1 98.69 68 ASN A CA 1
ATOM 509 C C . ASN A 1 68 ? -4.016 9.594 -9.234 1 98.69 68 ASN A C 1
ATOM 511 O O . ASN A 1 68 ? -3.369 10.57 -8.852 1 98.69 68 ASN A O 1
ATOM 515 N N . VAL A 1 69 ? -4.504 8.703 -8.391 1 98.81 69 VAL A N 1
ATOM 516 C CA . VAL A 1 69 ? -4.355 8.859 -6.949 1 98.81 69 VAL A CA 1
ATOM 517 C C . VAL A 1 69 ? -3.016 8.273 -6.5 1 98.81 69 VAL A C 1
ATOM 519 O O . VAL A 1 69 ? -2.232 8.953 -5.828 1 98.81 69 VAL A O 1
ATOM 522 N N . LEU A 1 70 ? -2.719 7.078 -6.949 1 98.88 70 LEU A N 1
ATOM 523 C CA . LEU A 1 70 ? -1.615 6.316 -6.375 1 98.88 70 LEU A CA 1
ATOM 524 C C . LEU A 1 70 ? -0.28 6.777 -6.949 1 98.88 70 LEU A C 1
ATOM 526 O O . LEU A 1 70 ? 0.776 6.5 -6.379 1 98.88 70 LEU A O 1
ATOM 530 N N . LYS A 1 71 ? -0.311 7.496 -8.039 1 98.81 71 LYS A N 1
ATOM 531 C CA . LYS A 1 71 ? 0.917 8.062 -8.594 1 98.81 71 LYS A CA 1
ATOM 532 C C . LYS A 1 71 ? 1.541 9.062 -7.625 1 98.81 71 LYS A C 1
ATOM 534 O O . LYS A 1 71 ? 2.697 9.453 -7.789 1 98.81 71 LYS A O 1
ATOM 539 N N . GLU A 1 72 ? 0.754 9.477 -6.609 1 98.75 72 GLU A N 1
ATOM 540 C CA . GLU A 1 72 ? 1.212 10.477 -5.652 1 98.75 72 GLU A CA 1
ATOM 541 C C . GLU A 1 72 ? 2.02 9.836 -4.527 1 98.75 72 GLU A C 1
ATOM 543 O O . GLU A 1 72 ? 2.664 10.531 -3.742 1 98.75 72 GLU A O 1
ATOM 548 N N . LEU A 1 73 ? 2.07 8.531 -4.434 1 98.81 73 LEU A N 1
ATOM 549 C CA . LEU A 1 73 ? 2.686 7.828 -3.314 1 98.81 73 LEU A CA 1
ATOM 550 C C . LEU A 1 73 ? 4.188 8.086 -3.275 1 98.81 73 LEU A C 1
ATOM 552 O O . LEU A 1 73 ? 4.758 8.312 -2.205 1 98.81 73 LEU A O 1
ATOM 556 N N . PRO A 1 74 ? 4.898 8.102 -4.434 1 98.56 74 PRO A N 1
ATOM 557 C CA . PRO A 1 74 ? 6.328 8.414 -4.363 1 98.56 74 PRO A CA 1
ATOM 558 C C . PRO A 1 74 ? 6.605 9.789 -3.756 1 98.56 74 PRO A C 1
ATOM 560 O O . PRO A 1 74 ? 7.477 9.922 -2.895 1 98.56 74 PRO A O 1
ATOM 563 N N . ARG A 1 75 ? 5.852 10.742 -4.191 1 98.25 75 ARG A N 1
ATOM 564 C CA . ARG A 1 75 ? 6 12.102 -3.682 1 98.25 75 ARG A CA 1
ATOM 565 C C . ARG A 1 75 ? 5.742 12.156 -2.18 1 98.25 75 ARG A C 1
ATOM 567 O O . ARG A 1 75 ? 6.516 12.75 -1.432 1 98.25 75 ARG A O 1
ATOM 574 N N . LEU A 1 76 ? 4.66 11.531 -1.737 1 98.75 76 LEU A N 1
ATOM 575 C CA . LEU A 1 76 ? 4.309 11.547 -0.322 1 98.75 76 LEU A CA 1
ATOM 576 C C . LEU A 1 76 ? 5.344 10.789 0.505 1 98.75 76 LEU A C 1
ATOM 578 O O . LEU A 1 76 ? 5.734 11.242 1.584 1 98.75 76 LEU A O 1
ATOM 582 N N . ALA A 1 77 ? 5.789 9.664 0.026 1 98.69 77 ALA A N 1
ATOM 583 C CA . ALA A 1 77 ? 6.805 8.891 0.729 1 98.69 77 ALA A CA 1
ATOM 584 C C . ALA A 1 77 ? 8.102 9.688 0.875 1 98.69 77 ALA A C 1
ATOM 586 O O . ALA A 1 77 ? 8.734 9.656 1.93 1 98.69 77 ALA A O 1
ATOM 587 N N . ARG A 1 78 ? 8.477 10.391 -0.155 1 98.19 78 ARG A N 1
ATOM 588 C CA . ARG A 1 78 ? 9.656 11.242 -0.086 1 98.19 78 ARG A CA 1
ATOM 589 C C . ARG A 1 78 ? 9.477 12.344 0.958 1 98.19 78 ARG A C 1
ATOM 591 O O . ARG A 1 78 ? 10.406 12.641 1.713 1 98.19 78 ARG A O 1
ATOM 598 N N . ALA A 1 79 ? 8.312 12.961 0.945 1 98.5 79 ALA A N 1
ATOM 599 C CA . ALA A 1 79 ? 8.023 14.008 1.927 1 98.5 79 ALA A CA 1
ATOM 600 C C . ALA A 1 79 ? 8.156 13.469 3.35 1 98.5 79 ALA A C 1
ATOM 602 O O . ALA A 1 79 ? 8.773 14.102 4.203 1 98.5 79 ALA A O 1
ATOM 603 N N . VAL A 1 80 ? 7.574 12.305 3.604 1 98.62 80 VAL A N 1
ATOM 604 C CA . VAL A 1 80 ? 7.59 11.68 4.922 1 98.62 80 VAL A CA 1
ATOM 605 C C . VAL A 1 80 ? 9.031 11.375 5.332 1 98.62 80 VAL A C 1
ATOM 607 O O . VAL A 1 80 ? 9.453 11.727 6.434 1 98.62 80 VAL A O 1
ATOM 610 N N . LYS A 1 81 ? 9.734 10.758 4.438 1 97.94 81 LYS A N 1
ATOM 611 C CA . LYS A 1 81 ? 11.117 10.383 4.742 1 97.94 81 LYS A CA 1
ATOM 612 C C . LYS A 1 81 ? 11.969 11.617 5.02 1 97.94 81 LYS A C 1
ATOM 614 O O . LYS A 1 81 ? 12.719 11.656 5.996 1 97.94 81 LYS A O 1
ATOM 619 N N . ALA A 1 82 ? 11.867 12.57 4.223 1 97.38 82 ALA A N 1
ATOM 620 C CA . ALA A 1 82 ? 12.672 13.781 4.359 1 97.38 82 ALA A CA 1
ATOM 621 C C . ALA A 1 82 ? 12.344 14.508 5.66 1 97.38 82 ALA A C 1
ATOM 623 O O . ALA A 1 82 ? 13.25 14.992 6.352 1 97.38 82 ALA A O 1
ATOM 624 N N . ALA A 1 83 ? 11.102 14.609 5.957 1 98.25 83 ALA A N 1
ATOM 625 C CA . ALA A 1 83 ? 10.648 15.391 7.105 1 98.25 83 ALA A CA 1
ATOM 626 C C . ALA A 1 83 ? 11.008 14.695 8.414 1 98.25 83 ALA A C 1
ATOM 628 O O . ALA A 1 83 ? 11.25 15.359 9.43 1 98.25 83 ALA A O 1
ATOM 629 N N . THR A 1 84 ? 11.047 13.367 8.477 1 98.19 84 THR A N 1
ATOM 630 C CA . THR A 1 84 ? 11.156 12.641 9.742 1 98.19 84 THR A CA 1
ATOM 631 C C . THR A 1 84 ? 12.562 12.086 9.93 1 98.19 84 THR A C 1
ATOM 633 O O . THR A 1 84 ? 12.961 11.758 11.047 1 98.19 84 THR A O 1
ATOM 636 N N . GLY A 1 85 ? 13.258 11.883 8.797 1 97.12 85 GLY A N 1
ATOM 637 C CA . GLY A 1 85 ? 14.555 11.227 8.883 1 97.12 85 GLY A CA 1
ATOM 638 C C . GLY A 1 85 ? 14.453 9.758 9.25 1 97.12 85 GLY A C 1
ATOM 639 O O . GLY A 1 85 ? 15.414 9.172 9.75 1 97.12 85 GLY A O 1
ATOM 640 N N . CYS A 1 86 ? 13.344 9.148 9.078 1 97.81 86 CYS A N 1
ATOM 641 C CA . CYS A 1 86 ? 13.109 7.762 9.461 1 97.81 86 CYS A CA 1
ATOM 642 C C . CYS A 1 86 ? 14.008 6.816 8.672 1 97.81 86 CYS A C 1
ATOM 644 O O . CYS A 1 86 ? 14.602 7.215 7.668 1 97.81 86 CYS A O 1
ATOM 646 N N . ASP A 1 87 ? 14.086 5.566 9.148 1 97 87 ASP A N 1
ATOM 647 C CA . ASP A 1 87 ? 14.938 4.547 8.547 1 97 87 ASP A CA 1
ATOM 648 C C . ASP A 1 87 ? 14.211 3.826 7.414 1 97 87 ASP A C 1
ATOM 650 O O . ASP A 1 87 ? 14.844 3.285 6.504 1 97 87 ASP A O 1
ATOM 654 N N . GLY A 1 88 ? 12.961 3.762 7.477 1 97.94 88 GLY A N 1
ATOM 655 C CA . GLY A 1 88 ? 12.102 3.111 6.5 1 97.94 88 GLY A CA 1
ATOM 656 C C . GLY A 1 88 ? 10.703 3.705 6.441 1 97.94 88 GLY A C 1
ATOM 657 O O . GLY A 1 88 ? 10.375 4.602 7.223 1 97.94 88 GLY A O 1
ATOM 658 N N . VAL A 1 89 ? 9.938 3.301 5.48 1 98.69 89 VAL A N 1
ATOM 659 C CA . VAL A 1 89 ? 8.555 3.746 5.312 1 98.69 89 VAL A CA 1
ATOM 660 C C . VAL A 1 89 ? 7.68 2.562 4.914 1 98.69 89 VAL A C 1
ATOM 662 O O . VAL A 1 89 ? 8.031 1.791 4.02 1 98.69 89 VAL A O 1
ATOM 665 N N . ASN A 1 90 ? 6.59 2.371 5.598 1 98.88 90 ASN A N 1
ATOM 666 C CA . ASN A 1 90 ? 5.574 1.441 5.117 1 98.88 90 ASN A CA 1
ATOM 667 C C . ASN A 1 90 ? 4.438 2.17 4.402 1 98.88 90 ASN A C 1
ATOM 669 O O . ASN A 1 90 ? 4.008 3.24 4.84 1 98.88 90 ASN A O 1
ATOM 673 N N . VAL A 1 91 ? 4.016 1.659 3.316 1 98.94 91 VAL A N 1
ATOM 674 C CA . VAL A 1 91 ? 2.746 1.99 2.68 1 98.94 91 VAL A CA 1
ATOM 675 C C . VAL A 1 91 ? 1.731 0.88 2.941 1 98.94 91 VAL A C 1
ATOM 677 O O . VAL A 1 91 ? 1.964 -0.278 2.586 1 98.94 91 VAL A O 1
ATOM 680 N N . VAL A 1 92 ? 0.606 1.221 3.609 1 98.94 92 VAL A N 1
ATOM 681 C CA . VAL A 1 92 ? -0.37 0.212 4.008 1 98.94 92 VAL A CA 1
ATOM 682 C C . VAL A 1 92 ? -1.775 0.674 3.627 1 98.94 92 VAL A C 1
ATOM 684 O O . VAL A 1 92 ? -2.146 1.822 3.877 1 98.94 92 VAL A O 1
ATOM 687 N N . GLN A 1 93 ? -2.5 -0.122 3.033 1 98.88 93 GLN A N 1
ATOM 688 C CA . GLN A 1 93 ? -3.891 0.123 2.67 1 98.88 93 GLN A CA 1
ATOM 689 C C . GLN A 1 93 ? -4.773 -1.064 3.043 1 98.88 93 GLN A C 1
ATOM 691 O O . GLN A 1 93 ? -4.484 -2.203 2.668 1 98.88 93 GLN A O 1
ATOM 696 N N . ASN A 1 94 ? -5.816 -0.831 3.83 1 98.69 94 ASN A N 1
ATOM 697 C CA . ASN A 1 94 ? -6.688 -1.849 4.406 1 98.69 94 ASN A CA 1
ATOM 698 C C . ASN A 1 94 ? -8.031 -1.907 3.691 1 98.69 94 ASN A C 1
ATOM 700 O O . ASN A 1 94 ? -8.727 -0.893 3.576 1 98.69 94 ASN A O 1
ATOM 704 N N . ASN A 1 95 ? -8.406 -3.062 3.256 1 98.69 95 ASN A N 1
ATOM 705 C CA . ASN A 1 95 ? -9.703 -3.262 2.625 1 98.69 95 ASN A CA 1
ATOM 706 C C . ASN A 1 95 ? -10.602 -4.172 3.461 1 98.69 95 ASN A C 1
ATOM 708 O O . ASN A 1 95 ? -10.445 -5.395 3.438 1 98.69 95 ASN A O 1
ATOM 712 N N . GLY A 1 96 ? -11.555 -3.555 4.172 1 98.06 96 GLY A N 1
ATOM 713 C CA . GLY A 1 96 ? -12.453 -4.301 5.035 1 98.06 96 GLY A CA 1
ATOM 714 C C . GLY A 1 96 ? -12.031 -4.281 6.492 1 98.06 96 GLY A C 1
ATOM 715 O O . GLY A 1 96 ? -10.844 -4.184 6.801 1 98.06 96 GLY A O 1
ATOM 716 N N . ALA A 1 97 ? -13.023 -4.5 7.359 1 97.25 97 ALA A N 1
ATOM 717 C CA . ALA A 1 97 ? -12.805 -4.461 8.805 1 97.25 97 ALA A CA 1
ATOM 718 C C . ALA A 1 97 ? -11.82 -5.547 9.234 1 97.25 97 ALA A C 1
ATOM 720 O O . ALA A 1 97 ? -10.984 -5.324 10.109 1 97.25 97 ALA A O 1
ATOM 721 N N . THR A 1 98 ? -11.914 -6.656 8.648 1 97.19 98 THR A N 1
ATOM 722 C CA . THR A 1 98 ? -11.055 -7.785 8.984 1 97.19 98 THR A CA 1
ATOM 723 C C . THR A 1 98 ? -9.586 -7.461 8.695 1 97.19 98 THR A C 1
ATOM 725 O O . THR A 1 98 ? -8.688 -7.926 9.398 1 97.19 98 THR A O 1
ATOM 728 N N . ALA A 1 99 ? -9.352 -6.602 7.715 1 97.88 99 ALA A N 1
ATOM 729 C CA . ALA A 1 99 ? -8 -6.191 7.355 1 97.88 99 ALA A CA 1
ATOM 730 C C . ALA A 1 99 ? -7.57 -4.957 8.148 1 97.88 99 ALA A C 1
ATOM 732 O O . ALA A 1 99 ? -6.492 -4.406 7.918 1 97.88 99 ALA A O 1
ATOM 733 N N . GLY A 1 100 ? -8.484 -4.461 9.023 1 97.25 100 GLY A N 1
ATOM 734 C CA . GLY A 1 100 ? -8.117 -3.359 9.891 1 97.25 100 GLY A CA 1
ATOM 735 C C . GLY A 1 100 ? -8.664 -2.023 9.438 1 97.25 100 GLY A C 1
ATOM 736 O O . GLY A 1 100 ? -8.32 -0.979 9.992 1 97.25 100 GLY A O 1
ATOM 737 N N . GLN A 1 101 ? -9.492 -2.02 8.445 1 97.88 101 GLN A N 1
ATOM 738 C CA . GLN A 1 101 ? -10.07 -0.762 7.992 1 97.88 101 GLN A CA 1
ATOM 739 C C . GLN A 1 101 ? -11.102 -0.239 8.992 1 97.88 101 GLN A C 1
ATOM 741 O O . GLN A 1 101 ? -12.008 -0.971 9.398 1 97.88 101 GLN A O 1
ATOM 746 N N . VAL A 1 102 ? -10.953 1.065 9.289 1 97.31 102 VAL A N 1
ATOM 747 C CA . VAL A 1 102 ? -11.859 1.657 10.273 1 97.31 102 VAL A CA 1
ATOM 748 C C . VAL A 1 102 ? -12.656 2.785 9.633 1 97.31 102 VAL A C 1
ATOM 750 O O . VAL A 1 102 ? -13.766 3.092 10.062 1 97.31 102 VAL A O 1
ATOM 753 N N . VAL A 1 103 ? -12.102 3.527 8.703 1 98.38 103 VAL A N 1
ATOM 754 C CA . VAL A 1 103 ? -12.797 4.527 7.895 1 98.38 103 VAL A CA 1
ATOM 755 C C . VAL A 1 103 ? -13.078 3.969 6.504 1 98.38 103 VAL A C 1
ATOM 757 O O . VAL A 1 103 ? -12.148 3.574 5.789 1 98.38 103 VAL A O 1
ATOM 760 N N . PHE A 1 104 ? -14.312 3.924 6.16 1 98.38 104 PHE A N 1
ATOM 761 C CA . PHE A 1 104 ? -14.672 3.242 4.922 1 98.38 104 PHE A CA 1
ATOM 762 C C . PHE A 1 104 ? -14.734 4.227 3.762 1 98.38 104 PHE A C 1
ATOM 764 O O . PHE A 1 104 ? -15.781 4.367 3.115 1 98.38 104 PHE A O 1
ATOM 771 N N . HIS A 1 105 ? -13.758 4.887 3.561 1 98.62 105 HIS A N 1
ATOM 772 C CA . HIS A 1 105 ? -13.227 5.66 2.443 1 98.62 105 HIS A CA 1
ATOM 773 C C . HIS A 1 105 ? -11.797 5.238 2.119 1 98.62 105 HIS A C 1
ATOM 775 O O . HIS A 1 105 ? -10.914 5.305 2.98 1 98.62 105 HIS A O 1
ATOM 781 N N . LEU A 1 106 ? -11.633 4.746 0.922 1 98.5 106 LEU A N 1
ATOM 782 C CA . LEU A 1 106 ? -10.297 4.25 0.588 1 98.5 106 LEU A CA 1
ATOM 783 C C . LEU A 1 106 ? -9.227 5.242 1.022 1 98.5 106 LEU A C 1
ATOM 785 O O . LEU A 1 106 ? -9.359 6.449 0.798 1 98.5 106 LEU A O 1
ATOM 789 N N . HIS A 1 107 ? -8.242 4.777 1.713 1 98.88 107 HIS A N 1
ATOM 790 C CA . HIS A 1 107 ? -7.098 5.602 2.088 1 98.88 107 HIS A CA 1
ATOM 791 C C . HIS A 1 107 ? -5.844 4.75 2.256 1 98.88 107 HIS A C 1
ATOM 793 O O . HIS A 1 107 ? -5.926 3.578 2.627 1 98.88 107 HIS A O 1
ATOM 799 N N . VAL A 1 108 ? -4.75 5.387 2.008 1 98.94 108 VAL A N 1
ATOM 800 C CA . VAL A 1 108 ? -3.451 4.727 2.094 1 98.94 108 VAL A CA 1
ATOM 801 C C . VAL A 1 108 ? -2.619 5.363 3.205 1 98.94 108 VAL A C 1
ATOM 803 O O . VAL A 1 108 ? -2.475 6.59 3.256 1 98.94 108 VAL A O 1
ATOM 806 N N . HIS A 1 109 ? -2.119 4.531 4.086 1 98.94 109 HIS A N 1
ATOM 807 C CA . HIS A 1 109 ? -1.218 4.973 5.145 1 98.94 109 HIS A CA 1
ATOM 808 C C . HIS A 1 109 ? 0.226 5.016 4.656 1 98.94 109 HIS A C 1
ATOM 810 O O . HIS A 1 109 ? 0.705 4.062 4.039 1 98.94 109 HIS A O 1
ATOM 816 N N . VAL A 1 110 ? 0.871 6.066 4.863 1 98.94 110 VAL A N 1
ATOM 817 C CA . VAL A 1 110 ? 2.316 6.184 4.707 1 98.94 110 VAL A CA 1
ATOM 818 C C . VAL A 1 110 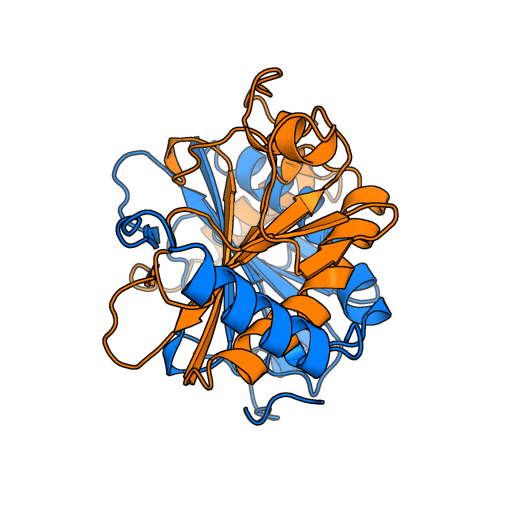? 2.965 6.43 6.066 1 98.94 110 VAL A C 1
ATOM 820 O O . VAL A 1 110 ? 2.812 7.508 6.652 1 98.94 110 VAL A O 1
ATOM 823 N N . ILE A 1 111 ? 3.691 5.414 6.566 1 98.88 111 ILE A N 1
ATOM 824 C CA . ILE A 1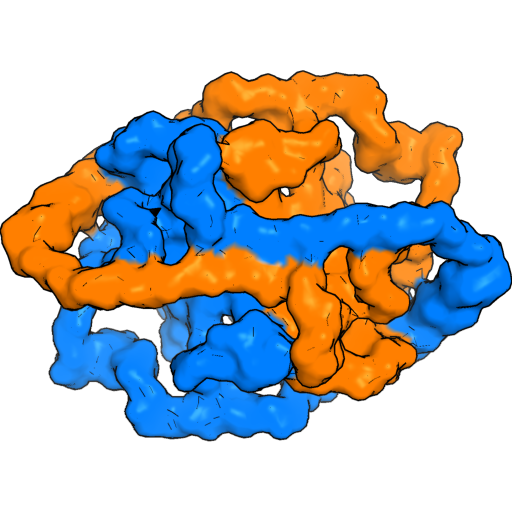 111 ? 4.074 5.375 7.977 1 98.88 111 ILE A CA 1
ATOM 825 C C . ILE A 1 111 ? 5.598 5.34 8.094 1 98.88 111 ILE A C 1
ATOM 827 O O . ILE A 1 111 ? 6.238 4.375 7.672 1 98.88 111 ILE A O 1
ATOM 831 N N . PRO A 1 112 ? 6.18 6.359 8.695 1 98.75 112 PRO A N 1
ATOM 832 C CA . PRO A 1 112 ? 7.613 6.285 8.977 1 98.75 112 PRO A CA 1
ATOM 833 C C . PRO A 1 112 ? 7.965 5.184 9.969 1 98.75 112 PRO A C 1
ATOM 835 O O . PRO A 1 112 ? 7.211 4.938 10.914 1 98.75 112 PRO A O 1
ATOM 838 N N . ARG A 1 113 ? 9.141 4.574 9.758 1 98.38 113 ARG A N 1
ATOM 839 C CA . ARG A 1 113 ? 9.562 3.453 10.594 1 98.38 113 ARG A CA 1
ATOM 840 C C . ARG A 1 113 ? 10.961 3.684 11.156 1 98.38 113 ARG A C 1
ATOM 842 O O . ARG A 1 113 ? 11.844 4.18 10.453 1 98.38 113 ARG A O 1
ATOM 849 N N . TRP A 1 114 ? 11.156 3.275 12.391 1 97.94 114 TRP A N 1
ATOM 850 C CA . TRP A 1 114 ? 12.445 3.205 13.062 1 97.94 114 TRP A CA 1
ATOM 851 C C . TRP A 1 114 ? 12.695 1.806 13.609 1 97.94 114 TRP A C 1
ATOM 853 O O . TRP A 1 114 ? 11.773 1.005 13.742 1 97.94 114 TRP A O 1
ATOM 863 N N . GLU A 1 115 ? 13.891 1.555 13.852 1 95.75 115 GLU A N 1
ATOM 864 C CA . GLU A 1 115 ? 14.258 0.234 14.359 1 95.75 115 GLU A CA 1
ATOM 865 C C . GLU A 1 115 ? 13.469 -0.116 15.617 1 95.75 115 GLU A C 1
ATOM 867 O O . GLU A 1 115 ? 13.375 0.694 16.547 1 95.75 115 GLU A O 1
ATOM 872 N N . LYS A 1 116 ? 12.836 -1.253 15.617 1 92.06 116 LYS A N 1
ATOM 873 C CA . LYS A 1 116 ? 12.164 -1.868 16.75 1 92.06 116 LYS A CA 1
ATOM 874 C C . LYS A 1 116 ? 10.984 -1.021 17.219 1 92.06 116 LYS A C 1
ATOM 876 O O . LYS A 1 116 ? 10.633 -1.025 18.406 1 92.06 116 LYS A O 1
ATOM 881 N N . ASP A 1 117 ? 10.406 -0.216 16.344 1 94.31 117 ASP A N 1
ATOM 882 C CA . ASP A 1 117 ? 9.266 0.605 16.75 1 94.31 117 ASP A CA 1
ATOM 883 C C . ASP A 1 117 ? 8 -0.237 16.891 1 94.31 117 ASP A C 1
ATOM 885 O O . ASP A 1 117 ? 7.066 0.148 17.594 1 94.31 117 ASP A O 1
ATOM 889 N N . GLY A 1 118 ? 7.973 -1.373 16.125 1 92.31 118 GLY A N 1
ATOM 890 C CA . GLY A 1 118 ? 6.863 -2.311 16.25 1 92.31 118 GLY A CA 1
ATOM 891 C C . GLY A 1 118 ? 5.562 -1.768 15.688 1 92.31 118 GLY A C 1
ATOM 892 O O . GLY A 1 118 ? 4.484 -2.268 16.016 1 92.31 118 GLY A O 1
ATOM 893 N N . VAL A 1 119 ? 5.535 -0.756 14.797 1 96.12 119 VAL A N 1
ATOM 894 C CA . VAL A 1 119 ? 4.348 -0.063 14.312 1 96.12 119 VAL A CA 1
ATOM 895 C C . VAL A 1 119 ? 3.629 -0.929 13.273 1 96.12 119 VAL A C 1
ATOM 897 O O . VAL A 1 119 ? 2.398 -0.957 13.227 1 96.12 119 VAL A O 1
ATOM 900 N N . VAL A 1 120 ? 4.398 -1.59 12.453 1 96.62 120 VAL A N 1
ATOM 901 C CA . VAL A 1 120 ? 3.855 -2.512 11.461 1 96.62 120 VAL A CA 1
ATOM 902 C C . VAL A 1 120 ? 4.539 -3.871 11.586 1 96.62 120 VAL A C 1
ATOM 904 O O . VAL A 1 120 ? 5.77 -3.963 11.555 1 96.62 120 VAL A O 1
ATOM 907 N N . ARG A 1 121 ? 3.748 -4.867 11.734 1 95.25 121 ARG A N 1
ATOM 908 C CA . ARG A 1 121 ? 4.262 -6.23 11.844 1 95.25 121 ARG A CA 1
ATOM 909 C C . ARG A 1 121 ? 3.557 -7.156 10.859 1 95.25 121 ARG A C 1
ATOM 911 O O . ARG A 1 121 ? 2.324 -7.184 10.797 1 95.25 121 ARG A O 1
ATOM 918 N N . LEU A 1 122 ? 4.301 -7.824 10.102 1 95.62 122 LEU A N 1
ATOM 919 C CA . LEU A 1 122 ? 3.795 -8.828 9.172 1 95.62 122 LEU A CA 1
ATOM 920 C C . LEU A 1 122 ? 4.062 -10.234 9.688 1 95.62 122 LEU A C 1
ATOM 922 O O . LEU A 1 122 ? 5.062 -10.477 10.367 1 95.62 122 LEU A O 1
ATOM 926 N N . GLY A 1 123 ? 3.197 -11.062 9.367 1 92.19 123 GLY A N 1
ATOM 927 C CA . GLY A 1 123 ? 3.383 -12.453 9.734 1 92.19 123 GLY A CA 1
ATOM 928 C C . GLY A 1 123 ? 4.57 -13.102 9.047 1 92.19 123 GLY A C 1
ATOM 929 O O . GLY A 1 123 ? 5.176 -12.508 8.156 1 92.19 123 GLY A O 1
ATOM 930 N N . LYS A 1 124 ? 4.809 -14.297 9.461 1 91 124 LYS A N 1
ATOM 931 C CA . LYS A 1 124 ? 5.93 -15.039 8.883 1 91 124 LYS A CA 1
ATOM 932 C C . LYS A 1 124 ? 5.562 -15.625 7.523 1 91 124 LYS A C 1
ATOM 934 O O . LYS A 1 124 ? 4.414 -16 7.293 1 91 124 LYS A O 1
ATOM 939 N N . SER A 1 125 ? 6.531 -15.625 6.672 1 93.69 125 SER A N 1
ATOM 940 C CA . SER A 1 125 ? 6.348 -16.328 5.402 1 93.69 125 SER A CA 1
ATOM 941 C C . SER A 1 125 ? 5.992 -17.797 5.629 1 93.69 125 SER A C 1
ATOM 943 O O . SER A 1 125 ? 6.488 -18.422 6.566 1 93.69 125 SER A O 1
ATOM 945 N N . GLY A 1 126 ? 5.18 -18.312 4.77 1 95.19 126 GLY A N 1
ATOM 946 C CA . GLY A 1 126 ? 4.852 -19.719 4.82 1 95.19 126 GLY A CA 1
ATOM 947 C C . GLY A 1 126 ? 5.855 -20.594 4.09 1 95.19 126 GLY A C 1
ATOM 948 O O . GLY A 1 126 ? 6.969 -20.156 3.791 1 95.19 126 GLY A O 1
ATOM 949 N N . GLU A 1 127 ? 5.43 -21.844 4.004 1 95.75 127 GLU A N 1
ATOM 950 C CA . GLU A 1 127 ? 6.219 -22.766 3.195 1 95.75 127 GLU A CA 1
ATOM 951 C C . GLU A 1 127 ? 6.039 -22.5 1.705 1 95.75 127 GLU A C 1
ATOM 953 O O . GLU A 1 127 ? 5.082 -21.828 1.302 1 95.75 127 GLU A O 1
ATOM 958 N N . ALA A 1 128 ? 6.953 -22.969 0.966 1 96.88 128 ALA A N 1
ATOM 959 C CA . ALA A 1 128 ? 6.832 -22.844 -0.484 1 96.88 128 ALA A CA 1
ATOM 960 C C . ALA A 1 128 ? 5.496 -23.391 -0.977 1 96.88 128 ALA A C 1
ATOM 962 O O . ALA A 1 128 ? 5.074 -24.469 -0.575 1 96.88 128 ALA A O 1
ATOM 963 N N . ILE A 1 129 ? 4.879 -22.625 -1.815 1 97.44 129 ILE A N 1
ATOM 964 C CA . ILE A 1 129 ? 3.59 -23.062 -2.34 1 97.44 129 ILE A CA 1
ATOM 965 C C . ILE A 1 129 ? 3.801 -24.234 -3.309 1 97.44 129 ILE A C 1
ATOM 967 O O . ILE A 1 129 ? 4.758 -24.234 -4.09 1 97.44 129 ILE A O 1
ATOM 971 N N . GLY A 1 130 ? 2.953 -25.266 -3.215 1 97.44 130 GLY A N 1
ATOM 972 C CA . GLY A 1 130 ? 3.012 -26.375 -4.148 1 97.44 130 GLY A CA 1
ATOM 973 C C . GLY A 1 130 ? 2.514 -26.031 -5.535 1 97.44 130 GLY A C 1
ATOM 974 O O . GLY A 1 130 ? 1.592 -25.219 -5.68 1 97.44 130 GLY A O 1
ATOM 975 N N . LYS A 1 131 ? 3.1 -26.688 -6.504 1 97.44 131 LYS A N 1
ATOM 976 C CA . LYS A 1 131 ? 2.789 -26.391 -7.898 1 97.44 131 LYS A CA 1
ATOM 977 C C . LYS A 1 131 ? 1.294 -26.516 -8.172 1 97.44 131 LYS A C 1
ATOM 979 O O . LYS A 1 131 ? 0.689 -25.641 -8.797 1 97.44 131 LYS A O 1
ATOM 984 N N . ASP A 1 132 ? 0.71 -27.594 -7.715 1 98 132 ASP A N 1
ATOM 985 C CA . ASP A 1 132 ? -0.703 -27.844 -7.988 1 98 132 ASP A CA 1
ATOM 986 C C . ASP A 1 132 ? -1.578 -26.75 -7.359 1 98 132 ASP A C 1
ATOM 988 O O . ASP A 1 132 ? -2.49 -26.234 -8.008 1 98 132 ASP A O 1
ATOM 992 N N . ALA A 1 133 ? -1.326 -26.469 -6.109 1 97.81 133 ALA A N 1
ATOM 993 C CA . ALA A 1 133 ? -2.08 -25.438 -5.406 1 97.81 133 ALA A CA 1
ATOM 994 C C . ALA A 1 133 ? -1.895 -24.078 -6.074 1 97.81 133 ALA A C 1
ATOM 996 O O . ALA A 1 133 ? -2.852 -23.312 -6.215 1 97.81 133 ALA A O 1
ATOM 997 N N . ALA A 1 134 ? -0.692 -23.828 -6.496 1 98.56 134 ALA A N 1
ATOM 998 C CA . ALA A 1 134 ? -0.384 -22.562 -7.156 1 98.56 134 ALA A CA 1
ATOM 999 C C . ALA A 1 134 ? -1.125 -22.438 -8.484 1 98.56 134 ALA A C 1
ATOM 1001 O O . ALA A 1 134 ? -1.728 -21.406 -8.781 1 98.56 134 ALA A O 1
ATOM 1002 N N . ASP A 1 135 ? -1.062 -23.484 -9.234 1 98.31 135 ASP A N 1
ATOM 1003 C CA . ASP A 1 135 ? -1.722 -23.484 -10.531 1 98.31 135 ASP A CA 1
ATOM 1004 C C . ASP A 1 135 ? -3.229 -23.281 -10.383 1 98.31 135 ASP A C 1
ATOM 1006 O O . ASP A 1 135 ? -3.84 -22.547 -11.156 1 98.31 135 ASP A O 1
ATOM 1010 N N . ALA A 1 136 ? -3.791 -23.953 -9.422 1 98.56 136 ALA A N 1
ATOM 1011 C CA . ALA A 1 136 ? -5.227 -23.828 -9.18 1 98.56 136 ALA A CA 1
ATOM 1012 C C . ALA A 1 136 ? -5.586 -22.406 -8.766 1 98.56 136 ALA A C 1
ATOM 1014 O O . ALA A 1 136 ? -6.586 -21.859 -9.227 1 98.56 136 ALA A O 1
ATOM 1015 N N . MET A 1 137 ? -4.805 -21.844 -7.902 1 98.62 137 MET A N 1
ATOM 1016 C CA . MET A 1 137 ? -5.043 -20.484 -7.43 1 98.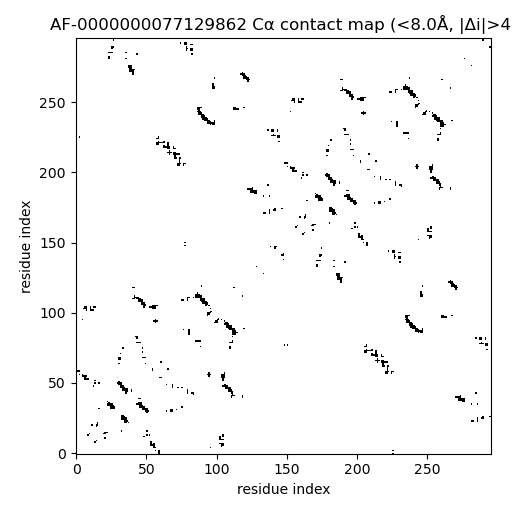62 137 MET A CA 1
ATOM 1017 C C . MET A 1 137 ? -4.926 -19.484 -8.57 1 98.62 137 MET A C 1
ATOM 1019 O O . MET A 1 137 ? -5.785 -18.609 -8.734 1 98.62 137 MET A O 1
ATOM 1023 N N . VAL A 1 138 ? -3.875 -19.609 -9.375 1 98.69 138 VAL A N 1
ATOM 1024 C CA . VAL A 1 138 ? -3.654 -18.719 -10.508 1 98.69 138 VAL A CA 1
ATOM 1025 C C . VAL A 1 138 ? -4.832 -18.812 -11.477 1 98.69 138 VAL A C 1
ATOM 1027 O O . VAL A 1 138 ? -5.305 -17.797 -11.992 1 98.69 138 VAL A O 1
ATOM 1030 N N . ALA A 1 139 ? -5.266 -20.062 -11.68 1 98.44 139 ALA A N 1
ATOM 1031 C CA . ALA A 1 139 ? -6.391 -20.266 -12.586 1 98.44 139 ALA A CA 1
ATOM 1032 C C . ALA A 1 139 ? -7.633 -19.516 -12.094 1 98.44 139 ALA A C 1
ATOM 1034 O O . ALA A 1 139 ? -8.336 -18.875 -12.875 1 98.44 139 ALA A O 1
ATOM 1035 N N . LYS A 1 140 ? -7.891 -19.594 -10.836 1 98.31 140 LYS A N 1
ATOM 1036 C CA . LYS A 1 140 ? -9.023 -18.875 -10.25 1 98.31 140 LYS A CA 1
ATOM 1037 C C . LYS A 1 140 ? -8.867 -17.375 -10.398 1 98.31 140 LYS A C 1
ATOM 1039 O O . LYS A 1 140 ? -9.828 -16.672 -10.719 1 98.31 140 LYS A O 1
ATOM 1044 N N . MET A 1 141 ? -7.723 -16.906 -10.148 1 98.5 141 MET A N 1
ATOM 1045 C CA . MET A 1 141 ? -7.465 -15.477 -10.219 1 98.5 141 MET A CA 1
ATOM 1046 C C . MET A 1 141 ? -7.609 -14.969 -11.648 1 98.5 141 MET A C 1
ATOM 1048 O O . MET A 1 141 ? -8.234 -13.93 -11.891 1 98.5 141 MET A O 1
ATOM 1052 N N . LYS A 1 142 ? -7.016 -15.672 -12.531 1 98.19 142 LYS A N 1
ATOM 1053 C CA . LYS A 1 142 ? -7.117 -15.289 -13.93 1 98.19 142 LYS A CA 1
ATOM 1054 C C . LYS A 1 142 ? -8.57 -15.273 -14.391 1 98.19 142 LYS A C 1
ATOM 1056 O O . LYS A 1 142 ? -8.984 -14.367 -15.125 1 98.19 142 LYS A O 1
ATOM 1061 N N . ALA A 1 143 ? -9.352 -16.25 -13.977 1 96.88 143 ALA A N 1
ATOM 1062 C CA . ALA A 1 143 ? -10.773 -16.312 -14.32 1 96.88 143 ALA A CA 1
ATOM 1063 C C . ALA A 1 143 ? -11.516 -15.094 -13.773 1 96.88 143 ALA A C 1
ATOM 1065 O O . ALA A 1 143 ? -12.391 -14.547 -14.445 1 96.88 143 ALA A O 1
ATOM 1066 N N . ALA A 1 144 ? -11.172 -14.688 -12.633 1 95.56 144 ALA A N 1
ATOM 1067 C CA . ALA A 1 144 ? -11.852 -13.594 -11.945 1 95.56 144 ALA A CA 1
ATOM 1068 C C . ALA A 1 144 ? -11.633 -12.266 -12.664 1 95.56 144 ALA A C 1
ATOM 1070 O O . ALA A 1 144 ? -12.477 -11.367 -12.594 1 95.56 144 ALA A O 1
ATOM 1071 N N . ILE A 1 145 ? -10.508 -12.18 -13.352 1 93.06 145 ILE A N 1
ATOM 1072 C CA . ILE A 1 145 ? -10.219 -10.883 -13.945 1 93.06 145 ILE A CA 1
ATOM 1073 C C . ILE A 1 145 ? -10.242 -10.992 -15.469 1 93.06 145 ILE A C 1
ATOM 1075 O O . ILE A 1 145 ? -9.727 -10.125 -16.172 1 93.06 145 ILE A O 1
ATOM 1079 N N . GLY A 1 146 ? -10.82 -12.023 -15.875 1 88.69 146 GLY A N 1
ATOM 1080 C CA . GLY A 1 146 ? -11.055 -12.188 -17.297 1 88.69 146 GLY A CA 1
ATOM 1081 C C . GLY A 1 146 ? -9.789 -12.492 -18.078 1 88.69 146 GLY A C 1
ATOM 1082 O O . GLY A 1 146 ? -9.625 -12.031 -19.203 1 88.69 146 GLY A O 1
ATOM 1083 N N . GLU A 1 147 ? -8.789 -12.961 -17.422 1 75.81 147 GLU A N 1
ATOM 1084 C CA . GLU A 1 147 ? -7.539 -13.344 -18.062 1 75.81 147 GLU A CA 1
ATOM 1085 C C . GLU A 1 147 ? -7.449 -14.859 -18.234 1 75.81 147 GLU A C 1
ATOM 1087 O O . GLU A 1 147 ? -6.383 -15.391 -18.547 1 75.81 147 GLU A O 1
ATOM 1092 N N . ALA A 1 148 ? -8.688 -15.461 -18.125 1 68.25 148 ALA A N 1
ATOM 1093 C CA . ALA A 1 148 ? -8.68 -16.922 -18.25 1 68.25 148 ALA A CA 1
ATOM 1094 C C . ALA A 1 148 ? -8.266 -17.344 -19.656 1 68.25 148 ALA A C 1
ATOM 1096 O O . ALA A 1 148 ? -8.547 -16.641 -20.641 1 68.25 148 ALA A O 1
ATOM 1097 N N . MET B 1 1 ? 14.062 13.422 -4.805 1 55.41 1 MET B N 1
ATOM 1098 C CA . MET B 1 1 ? 15.344 12.727 -4.754 1 55.41 1 MET B CA 1
ATOM 1099 C C . MET B 1 1 ? 15.148 11.234 -4.539 1 55.41 1 MET B C 1
ATOM 1101 O O . MET B 1 1 ? 14.164 10.812 -3.932 1 55.41 1 MET B O 1
ATOM 1105 N N . ALA B 1 2 ? 15.898 10.453 -5.266 1 59.75 2 ALA B N 1
ATOM 1106 C CA . ALA B 1 2 ? 15.969 9 -5.109 1 59.75 2 ALA B CA 1
ATOM 1107 C C . ALA B 1 2 ? 16.281 8.617 -3.668 1 59.75 2 ALA B C 1
ATOM 1109 O O . ALA B 1 2 ? 16.875 9.398 -2.928 1 59.75 2 ALA B O 1
ATOM 1110 N N . SER B 1 3 ? 15.586 7.484 -3.254 1 75.62 3 SER B N 1
ATOM 1111 C CA . SER B 1 3 ? 15.883 6.984 -1.915 1 75.62 3 SER B CA 1
ATOM 1112 C C . SER B 1 3 ? 17.359 6.633 -1.767 1 75.62 3 SER B C 1
ATOM 1114 O O . SER B 1 3 ? 18.031 6.367 -2.758 1 75.62 3 SER B O 1
ATOM 1116 N N . SER B 1 4 ? 17.891 6.703 -0.616 1 82.81 4 SER B N 1
ATOM 1117 C CA . SER B 1 4 ? 19.25 6.277 -0.323 1 82.81 4 SER B CA 1
ATOM 1118 C C . SER B 1 4 ? 19.344 4.766 -0.135 1 82.81 4 SER B C 1
ATOM 1120 O O . SER B 1 4 ? 20.406 4.23 0.17 1 82.81 4 SER B O 1
ATOM 1122 N N . ILE B 1 5 ? 18.297 4.082 -0.297 1 91.38 5 ILE B N 1
ATOM 1123 C CA . ILE B 1 5 ? 18.281 2.629 -0.167 1 91.38 5 ILE B CA 1
ATOM 1124 C C . ILE B 1 5 ? 18.703 1.988 -1.488 1 91.38 5 ILE B C 1
ATOM 1126 O O . ILE B 1 5 ? 18.016 2.133 -2.502 1 91.38 5 ILE B O 1
ATOM 1130 N N . PRO B 1 6 ? 19.672 1.218 -1.473 1 95.38 6 PRO B N 1
ATOM 1131 C CA . PRO B 1 6 ? 20.25 0.743 -2.732 1 95.38 6 PRO B CA 1
ATOM 1132 C C . PRO B 1 6 ? 19.438 -0.381 -3.367 1 95.38 6 PRO B C 1
ATOM 1134 O O . PRO B 1 6 ? 18.875 -1.225 -2.658 1 95.38 6 PRO B O 1
ATOM 1137 N N . TYR B 1 7 ? 19.453 -0.37 -4.691 1 97.62 7 TYR B N 1
ATOM 1138 C CA . TYR B 1 7 ? 18.859 -1.438 -5.484 1 97.62 7 TYR B CA 1
ATOM 1139 C C . TYR B 1 7 ? 19.812 -2.631 -5.59 1 97.62 7 TYR B C 1
ATOM 1141 O O . TYR B 1 7 ? 21.016 -2.461 -5.758 1 97.62 7 TYR B O 1
ATOM 1149 N N . ASP B 1 8 ? 19.25 -3.891 -5.383 1 97.75 8 ASP B N 1
ATOM 1150 C CA . ASP B 1 8 ? 20.031 -5.113 -5.582 1 97.75 8 ASP B CA 1
ATOM 1151 C C . ASP B 1 8 ? 19.875 -5.637 -7.008 1 97.75 8 ASP B C 1
ATOM 1153 O O . ASP B 1 8 ? 18.844 -6.211 -7.352 1 97.75 8 ASP B O 1
ATOM 1157 N N . ASP B 1 9 ? 20.844 -5.602 -7.766 1 97.19 9 ASP B N 1
ATOM 1158 C CA . ASP B 1 9 ? 20.766 -5.961 -9.18 1 97.19 9 ASP B CA 1
ATOM 1159 C C . ASP B 1 9 ? 20.625 -7.473 -9.352 1 97.19 9 ASP B C 1
ATOM 1161 O O . ASP B 1 9 ? 20.312 -7.945 -10.445 1 97.19 9 ASP B O 1
ATOM 1165 N N . ASP B 1 10 ? 20.828 -8.203 -8.297 1 97.62 10 ASP B N 1
ATOM 1166 C CA . ASP B 1 10 ? 20.734 -9.656 -8.375 1 97.62 10 ASP B CA 1
ATOM 1167 C C . ASP B 1 10 ? 19.484 -10.18 -7.676 1 97.62 10 ASP B C 1
ATOM 1169 O O . ASP B 1 10 ? 19.406 -11.352 -7.32 1 97.62 10 ASP B O 1
ATOM 1173 N N . ASN B 1 11 ? 18.562 -9.352 -7.465 1 97.94 11 ASN B N 1
ATOM 1174 C CA . ASN B 1 11 ? 17.375 -9.758 -6.711 1 97.94 11 ASN B CA 1
ATOM 1175 C C . ASN B 1 11 ? 16.516 -10.742 -7.504 1 97.94 11 ASN B C 1
ATOM 1177 O O . ASN B 1 11 ? 16.578 -10.773 -8.734 1 97.94 11 ASN B O 1
ATOM 1181 N N . VAL B 1 12 ? 15.781 -11.555 -6.855 1 98.06 12 VAL B N 1
ATOM 1182 C CA . VAL B 1 12 ? 15.016 -12.656 -7.426 1 98.06 12 VAL B CA 1
ATOM 1183 C C . VAL B 1 12 ? 13.938 -12.109 -8.359 1 98.06 12 VAL B C 1
ATOM 1185 O O . VAL B 1 12 ? 13.617 -12.734 -9.375 1 98.06 12 VAL B O 1
ATOM 1188 N N . PHE B 1 13 ? 13.367 -10.93 -8.109 1 98.69 13 PHE B N 1
ATOM 1189 C CA . PHE B 1 13 ? 12.281 -10.398 -8.922 1 98.69 13 PHE B CA 1
ATOM 1190 C C . PHE B 1 13 ? 12.789 -9.945 -10.281 1 98.69 13 PHE B C 1
ATOM 1192 O O . PHE B 1 13 ? 12.094 -10.086 -11.289 1 98.69 13 PHE B O 1
ATOM 1199 N N . LYS B 1 14 ? 13.945 -9.359 -10.25 1 98.19 14 LYS B N 1
ATOM 1200 C CA . LYS B 1 14 ? 14.562 -9.047 -11.539 1 98.19 14 LYS B CA 1
ATOM 1201 C C . LYS B 1 14 ? 14.727 -10.297 -12.391 1 98.19 14 LYS B C 1
ATOM 1203 O O . LYS B 1 14 ? 14.461 -10.281 -13.594 1 98.19 14 LYS B O 1
ATOM 1208 N N . LYS B 1 15 ? 15.148 -11.344 -11.766 1 98.5 15 LYS B N 1
ATOM 1209 C CA . LYS B 1 15 ? 15.328 -12.609 -12.477 1 98.5 15 LYS B CA 1
ATOM 1210 C C . LYS B 1 15 ? 14 -13.148 -13 1 98.5 15 LYS B C 1
ATOM 1212 O O . LYS B 1 15 ? 13.945 -13.75 -14.07 1 98.5 15 LYS B O 1
ATOM 1217 N N . ILE B 1 16 ? 12.984 -12.984 -12.227 1 98.56 16 ILE B N 1
ATOM 1218 C CA . ILE B 1 16 ? 11.648 -13.383 -12.664 1 98.56 16 ILE B CA 1
ATOM 1219 C C . ILE B 1 16 ? 11.227 -12.562 -13.875 1 98.56 16 ILE B C 1
ATOM 1221 O O . ILE B 1 16 ? 10.773 -13.117 -14.883 1 98.56 16 ILE B O 1
ATOM 1225 N N . ILE B 1 17 ? 11.414 -11.242 -13.859 1 98.25 17 ILE B N 1
ATOM 1226 C CA . ILE B 1 17 ? 11.016 -10.32 -14.922 1 98.25 17 ILE B CA 1
ATOM 1227 C C . ILE B 1 17 ? 11.773 -10.656 -16.203 1 98.25 17 ILE B C 1
ATOM 1229 O O . ILE B 1 17 ? 11.211 -10.602 -17.297 1 98.25 17 ILE B O 1
ATOM 1233 N N . GLU B 1 18 ? 12.977 -11.078 -16.016 1 97.44 18 GLU B N 1
ATOM 1234 C CA . GLU B 1 18 ? 13.836 -11.367 -17.156 1 97.44 18 GLU B CA 1
ATOM 1235 C C . GLU B 1 18 ? 13.609 -12.789 -17.672 1 97.44 18 GLU B C 1
ATOM 1237 O O . GLU B 1 18 ? 14.211 -13.195 -18.672 1 97.44 18 GLU B O 1
ATOM 1242 N N . GLY B 1 19 ? 12.852 -13.578 -16.984 1 97.06 19 GLY B N 1
ATOM 1243 C CA . GLY B 1 19 ? 12.5 -14.914 -17.438 1 97.06 19 GLY B CA 1
ATOM 1244 C C . GLY B 1 19 ? 13.516 -15.969 -17.047 1 97.06 19 GLY B C 1
ATOM 1245 O O . GLY B 1 19 ? 13.492 -17.094 -17.562 1 97.06 19 GLY B O 1
ATOM 1246 N N . VAL B 1 20 ? 14.414 -15.602 -16.156 1 97.44 20 VAL B N 1
ATOM 1247 C CA . VAL B 1 20 ? 15.438 -16.531 -15.695 1 97.44 20 VAL B CA 1
ATOM 1248 C C . VAL B 1 20 ? 14.836 -17.5 -14.688 1 97.44 20 VAL B C 1
ATOM 1250 O O . VAL B 1 20 ? 15.195 -18.688 -14.664 1 97.44 20 VAL B O 1
ATOM 1253 N N . ILE B 1 21 ? 14 -17.062 -13.789 1 97.06 21 ILE B N 1
ATOM 1254 C CA . ILE B 1 21 ? 13.297 -17.844 -12.781 1 97.06 21 ILE B CA 1
ATOM 1255 C C . ILE B 1 21 ? 11.797 -17.797 -13.047 1 97.06 21 ILE B C 1
ATOM 1257 O O . ILE B 1 21 ? 11.242 -16.75 -13.375 1 97.06 21 ILE B O 1
ATOM 1261 N N . PRO B 1 22 ? 11.227 -18.969 -12.961 1 97.5 22 PRO B N 1
ATOM 1262 C CA . PRO B 1 22 ? 9.781 -18.969 -13.188 1 97.5 22 PRO B CA 1
ATOM 1263 C C . PRO B 1 22 ? 9 -18.359 -12.031 1 97.5 22 PRO B C 1
ATOM 1265 O O . PRO B 1 22 ? 9.539 -18.188 -10.938 1 97.5 22 PRO B O 1
ATOM 1268 N N . CYS B 1 23 ? 7.801 -18.016 -12.297 1 98.44 23 CYS B N 1
ATOM 1269 C CA . CYS B 1 23 ? 6.852 -17.562 -11.289 1 98.44 23 CYS B CA 1
ATOM 1270 C C . CYS B 1 23 ? 5.441 -18.047 -11.609 1 98.44 23 CYS B C 1
ATOM 1272 O O . CYS B 1 23 ? 5.188 -18.562 -12.703 1 98.44 23 CYS B O 1
ATOM 1274 N N . TYR B 1 24 ? 4.582 -18.016 -10.664 1 98.62 24 TYR B N 1
ATOM 1275 C CA . TYR B 1 24 ? 3.164 -18.281 -10.883 1 98.62 24 TYR B CA 1
ATOM 1276 C C . TYR B 1 24 ? 2.434 -17 -11.281 1 98.62 24 TYR B C 1
ATOM 1278 O O . TYR B 1 24 ? 1.797 -16.359 -10.445 1 98.62 24 TYR B O 1
ATOM 1286 N N . LYS B 1 25 ? 2.424 -16.797 -12.539 1 98.56 25 LYS B N 1
ATOM 1287 C CA . LYS B 1 25 ? 1.996 -15.516 -13.086 1 98.56 25 LYS B CA 1
ATOM 1288 C C . LYS B 1 25 ? 0.475 -15.391 -13.078 1 98.56 25 LYS B C 1
ATOM 1290 O O . LYS B 1 25 ? -0.228 -16.312 -13.516 1 98.56 25 LYS B O 1
ATOM 1295 N N . ILE B 1 26 ? 0.057 -14.289 -12.617 1 98.81 26 ILE B N 1
ATOM 1296 C CA . ILE B 1 26 ? -1.365 -13.969 -12.648 1 98.81 26 ILE B CA 1
ATOM 1297 C C . ILE B 1 26 ? -1.679 -13.141 -13.891 1 98.81 26 ILE B C 1
ATOM 1299 O O . ILE B 1 26 ? -2.535 -13.516 -14.695 1 98.81 26 ILE B O 1
ATOM 1303 N N . PHE B 1 27 ? -1.021 -11.969 -14 1 98.69 27 PHE B N 1
ATOM 1304 C CA . PHE B 1 27 ? -1.099 -11.195 -15.234 1 98.69 27 PHE B CA 1
ATOM 1305 C C . PHE B 1 27 ? 0.17 -10.375 -15.438 1 98.69 27 PHE B C 1
ATOM 1307 O O . PHE B 1 27 ? 0.996 -10.266 -14.523 1 98.69 27 PHE B O 1
ATOM 1314 N N . GLU B 1 28 ? 0.306 -9.875 -16.609 1 98.25 28 GLU B N 1
ATOM 1315 C CA . GLU B 1 28 ? 1.449 -9.047 -17 1 98.25 28 GLU B CA 1
ATOM 1316 C C . GLU B 1 28 ? 1.029 -7.922 -17.938 1 98.25 28 GLU B C 1
ATOM 1318 O O . GLU B 1 28 ? 0.214 -8.133 -18.844 1 98.25 28 GLU B O 1
ATOM 1323 N N . THR B 1 29 ? 1.471 -6.742 -17.641 1 98.06 29 THR B N 1
ATOM 1324 C CA . THR B 1 29 ? 1.29 -5.59 -18.516 1 98.06 29 THR B CA 1
ATOM 1325 C C . THR B 1 29 ? 2.635 -5.086 -19.031 1 98.06 29 THR B C 1
ATOM 1327 O O . THR B 1 29 ? 3.676 -5.691 -18.75 1 98.06 29 THR B O 1
ATOM 1330 N N . GLU B 1 30 ? 2.59 -3.998 -19.766 1 98.19 30 GLU B N 1
ATOM 1331 C CA . GLU B 1 30 ? 3.83 -3.381 -20.234 1 98.19 30 GLU B CA 1
ATOM 1332 C C . GLU B 1 30 ? 4.703 -2.945 -19.062 1 98.19 30 GLU B C 1
ATOM 1334 O O . GLU B 1 30 ? 5.93 -3.021 -19.125 1 98.19 30 GLU B O 1
ATOM 1339 N N . HIS B 1 31 ? 4.121 -2.605 -17.938 1 98.44 31 HIS B N 1
ATOM 1340 C CA . HIS B 1 31 ? 4.875 -1.92 -16.906 1 98.44 31 HIS B CA 1
ATOM 1341 C C . HIS B 1 31 ? 4.945 -2.76 -15.633 1 98.44 31 HIS B C 1
ATOM 1343 O O . HIS B 1 31 ? 5.762 -2.492 -14.75 1 98.44 31 HIS B O 1
ATOM 1349 N N . ALA B 1 32 ? 4.094 -3.793 -15.508 1 98.69 32 ALA B N 1
ATOM 1350 C CA . ALA B 1 32 ? 3.967 -4.48 -14.227 1 98.69 32 ALA B CA 1
ATOM 1351 C C . ALA B 1 32 ? 3.797 -5.984 -14.422 1 98.69 32 ALA B C 1
ATOM 1353 O O . ALA B 1 32 ? 3.379 -6.434 -15.492 1 98.69 32 ALA B O 1
ATOM 1354 N N . LEU B 1 33 ? 4.219 -6.703 -13.469 1 98.81 33 LEU B N 1
ATOM 1355 C CA . LEU B 1 33 ? 4.027 -8.148 -13.383 1 98.81 33 LEU B CA 1
ATOM 1356 C C . LEU B 1 33 ? 3.402 -8.531 -12.047 1 98.81 33 LEU B C 1
ATOM 1358 O O . LEU B 1 33 ? 3.848 -8.07 -10.992 1 98.81 33 LEU B O 1
ATOM 1362 N N . ALA B 1 34 ? 2.307 -9.281 -12.062 1 98.94 34 ALA B N 1
ATOM 1363 C CA . ALA B 1 34 ? 1.654 -9.812 -10.867 1 98.94 34 ALA B CA 1
ATOM 1364 C C . ALA B 1 34 ? 1.776 -11.336 -10.805 1 98.94 34 ALA B C 1
ATOM 1366 O O . ALA B 1 34 ? 1.514 -12.023 -11.789 1 98.94 34 ALA B O 1
ATOM 1367 N N . PHE B 1 35 ? 2.174 -11.844 -9.68 1 98.88 35 PHE B N 1
ATOM 1368 C CA . PHE B 1 35 ? 2.352 -13.281 -9.508 1 98.88 35 PHE B CA 1
ATOM 1369 C C . PHE B 1 35 ? 2.16 -13.68 -8.055 1 98.88 35 PHE B C 1
ATOM 1371 O O . PHE B 1 35 ? 2.156 -12.828 -7.164 1 98.88 35 PHE B O 1
ATOM 1378 N N . LEU B 1 36 ? 1.988 -14.953 -7.816 1 98.88 36 LEU B N 1
ATOM 1379 C CA . LEU B 1 36 ? 1.827 -15.445 -6.453 1 98.88 36 LEU B CA 1
ATOM 1380 C C . LEU B 1 36 ? 3.152 -15.398 -5.699 1 98.88 36 LEU B C 1
ATOM 1382 O O . LEU B 1 36 ? 4.203 -15.711 -6.262 1 98.88 36 LEU B O 1
ATOM 1386 N N . ASP B 1 37 ? 3.086 -14.961 -4.469 1 98.69 37 ASP B N 1
ATOM 1387 C CA . ASP B 1 37 ? 4.266 -15.133 -3.627 1 98.69 37 ASP B CA 1
ATOM 1388 C C . ASP B 1 37 ? 4.613 -16.609 -3.459 1 98.69 37 ASP B C 1
ATOM 1390 O O . ASP B 1 37 ? 3.732 -17.422 -3.191 1 98.69 37 ASP B O 1
ATOM 1394 N N . ALA B 1 38 ? 5.805 -16.922 -3.553 1 97.75 38 ALA B N 1
ATOM 1395 C CA . ALA B 1 38 ? 6.25 -18.312 -3.49 1 97.75 38 ALA B CA 1
ATOM 1396 C C . ALA B 1 38 ? 6.172 -18.844 -2.062 1 97.75 38 ALA B C 1
ATOM 1398 O O . ALA B 1 38 ? 6.055 -20.062 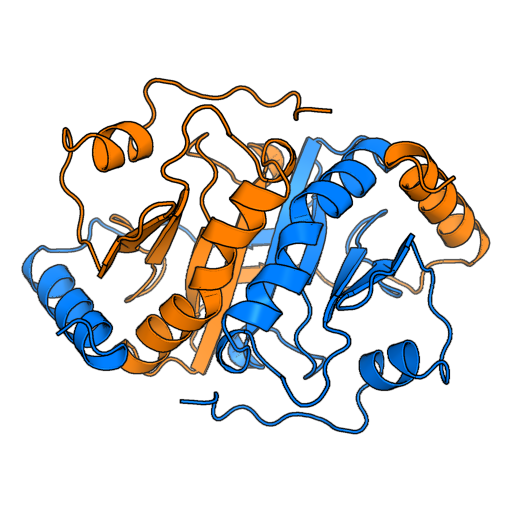-1.853 1 97.75 38 ALA B O 1
ATOM 1399 N N . PHE B 1 39 ? 6.32 -18 -1.062 1 97.94 39 PHE B N 1
ATOM 1400 C CA . PHE B 1 39 ? 6.23 -18.328 0.358 1 97.94 39 PHE B CA 1
ATOM 1401 C C . PHE B 1 39 ? 5.121 -17.516 1.021 1 97.94 39 PHE B C 1
ATOM 1403 O O . PHE B 1 39 ? 5.383 -16.688 1.896 1 97.94 39 PHE B O 1
ATOM 1410 N N . PRO B 1 40 ? 3.93 -17.859 0.627 1 98.44 40 PRO B N 1
ATOM 1411 C CA . PRO B 1 40 ? 2.797 -17 0.965 1 98.44 40 PRO B CA 1
ATOM 1412 C C . PRO B 1 40 ? 2.512 -16.953 2.465 1 98.44 40 PRO B C 1
ATOM 1414 O O . PRO B 1 40 ? 2.561 -17.984 3.135 1 98.44 40 PRO B O 1
ATOM 1417 N N . MET B 1 41 ? 2.201 -15.719 2.945 1 97.94 41 MET B N 1
ATOM 1418 C CA . MET B 1 41 ? 1.767 -15.539 4.328 1 97.94 41 MET B CA 1
ATOM 1419 C C . MET B 1 41 ? 0.348 -16.062 4.523 1 97.94 41 MET B C 1
ATOM 1421 O O . MET B 1 41 ? -0.042 -16.406 5.645 1 97.94 41 MET B O 1
ATOM 1425 N N . ALA B 1 42 ? -0.42 -16.094 3.5 1 97.62 42 ALA B N 1
ATOM 1426 C CA . ALA B 1 42 ? -1.785 -16.609 3.406 1 97.62 42 ALA B CA 1
ATOM 1427 C C . ALA B 1 42 ? -2.084 -17.125 1.997 1 97.62 42 ALA B C 1
ATOM 1429 O O . ALA B 1 42 ? -1.479 -16.656 1.024 1 97.62 42 ALA B O 1
ATOM 1430 N N . PRO B 1 43 ? -3.012 -18.141 1.904 1 97.44 43 PRO B N 1
ATOM 1431 C CA . PRO B 1 43 ? -3.367 -18.578 0.552 1 97.44 43 PRO B CA 1
ATOM 1432 C C . PRO B 1 43 ? -3.869 -17.438 -0.323 1 97.44 43 PRO B C 1
ATOM 1434 O O . PRO B 1 43 ? -4.77 -16.688 0.081 1 97.44 43 PRO B O 1
ATOM 1437 N N . GLY B 1 44 ? -3.242 -17.297 -1.479 1 98.62 44 GLY B N 1
ATOM 1438 C CA . GLY B 1 44 ? -3.66 -16.25 -2.393 1 98.62 44 GLY B CA 1
ATOM 1439 C C . GLY B 1 44 ? -2.807 -14.992 -2.291 1 98.62 44 GLY B C 1
ATOM 1440 O O . GLY B 1 44 ? -2.979 -14.055 -3.072 1 98.62 44 GLY B O 1
ATOM 1441 N N . HIS B 1 45 ? -1.847 -14.992 -1.281 1 98.88 45 HIS B N 1
ATOM 1442 C CA . HIS B 1 45 ? -0.905 -13.883 -1.177 1 98.88 45 HIS B CA 1
ATOM 1443 C C . HIS B 1 45 ? -0.183 -13.641 -2.5 1 98.88 45 HIS B C 1
ATOM 1445 O O . HIS B 1 45 ? 0.507 -14.531 -3.002 1 98.88 45 HIS B O 1
ATOM 1451 N N . ALA B 1 46 ? -0.345 -12.414 -3.047 1 98.94 46 ALA B N 1
ATOM 1452 C CA . ALA B 1 46 ? 0.187 -12.078 -4.363 1 98.94 46 ALA B CA 1
ATOM 1453 C C . ALA B 1 46 ? 1.073 -10.836 -4.297 1 98.94 46 ALA B C 1
ATOM 1455 O O . ALA B 1 46 ? 1.011 -10.07 -3.334 1 98.94 46 ALA B O 1
ATOM 1456 N N . LEU B 1 47 ? 1.886 -10.734 -5.324 1 98.94 47 LEU B N 1
ATOM 1457 C CA . LEU B 1 47 ? 2.811 -9.609 -5.445 1 98.94 47 LEU B CA 1
ATOM 1458 C C . LEU B 1 47 ? 2.584 -8.859 -6.75 1 98.94 47 LEU B C 1
ATOM 1460 O O . LEU B 1 47 ? 2.305 -9.469 -7.785 1 98.94 47 LEU B O 1
ATOM 1464 N N . LEU B 1 48 ? 2.658 -7.543 -6.684 1 98.94 48 LEU B N 1
ATOM 1465 C CA . LEU B 1 48 ? 2.762 -6.668 -7.848 1 98.94 48 LEU B CA 1
ATOM 1466 C C . LEU B 1 48 ? 4.137 -6.012 -7.91 1 98.94 48 LEU B C 1
ATOM 1468 O O . LEU B 1 48 ? 4.578 -5.387 -6.945 1 98.94 48 LEU B O 1
ATOM 1472 N N . VAL B 1 49 ? 4.824 -6.16 -9.039 1 98.81 49 VAL B N 1
ATOM 1473 C CA . VAL B 1 49 ? 6.164 -5.602 -9.156 1 98.81 49 VAL B CA 1
ATOM 1474 C C . VAL B 1 49 ? 6.277 -4.785 -10.445 1 98.81 49 VAL B C 1
ATOM 1476 O O . VAL B 1 49 ? 5.707 -5.156 -11.469 1 98.81 49 VAL B O 1
ATOM 1479 N N . PRO B 1 50 ? 6.938 -3.607 -10.383 1 98.81 50 PRO B N 1
ATOM 1480 C CA . PRO B 1 50 ? 7.285 -2.928 -11.633 1 98.81 50 PRO B CA 1
ATOM 1481 C C . PRO B 1 50 ? 8.297 -3.705 -12.461 1 98.81 50 PRO B C 1
ATOM 1483 O O . PRO B 1 50 ? 9.211 -4.32 -11.906 1 98.81 50 PRO B O 1
ATOM 1486 N N . LYS B 1 51 ? 8.117 -3.686 -13.742 1 98.31 51 LYS B N 1
ATOM 1487 C CA . LYS B 1 51 ? 9.109 -4.297 -14.625 1 98.31 51 LYS B CA 1
ATOM 1488 C C . LYS B 1 51 ? 10.344 -3.416 -14.758 1 98.31 51 LYS B C 1
ATOM 1490 O O . LYS B 1 51 ? 11.406 -3.883 -15.18 1 98.31 51 LYS B O 1
ATOM 1495 N N . THR B 1 52 ? 10.156 -2.156 -14.477 1 96.19 52 THR B N 1
ATOM 1496 C CA . THR B 1 52 ? 11.297 -1.251 -14.445 1 96.19 52 THR B CA 1
ATOM 1497 C C . THR B 1 52 ? 12.297 -1.676 -13.375 1 96.19 52 THR B C 1
ATOM 1499 O O . THR B 1 52 ? 11.906 -1.968 -12.242 1 96.19 52 THR B O 1
ATOM 1502 N N . THR B 1 53 ? 13.594 -1.73 -13.727 1 95.19 53 THR B N 1
ATOM 1503 C CA . THR B 1 53 ? 14.648 -2.088 -12.781 1 95.19 53 THR B CA 1
ATOM 1504 C C . THR B 1 53 ? 15.305 -0.838 -12.211 1 95.19 53 THR B C 1
ATOM 1506 O O . THR B 1 53 ? 15.109 0.265 -12.719 1 95.19 53 THR B O 1
ATOM 1509 N N . GLY B 1 54 ? 15.93 -0.99 -11.07 1 96.38 54 GLY B N 1
ATOM 1510 C CA . GLY B 1 54 ? 16.688 0.108 -10.484 1 96.38 54 GLY B CA 1
ATOM 1511 C C . GLY B 1 54 ? 15.93 0.826 -9.383 1 96.38 54 GLY B C 1
ATOM 1512 O O . GLY B 1 54 ? 16.469 1.715 -8.727 1 96.38 54 GLY B O 1
ATOM 1513 N N . ALA B 1 55 ? 14.695 0.473 -9.203 1 97.62 55 ALA B N 1
ATOM 1514 C CA . ALA B 1 55 ? 13.891 1.065 -8.141 1 97.62 55 ALA B CA 1
ATOM 1515 C C . ALA B 1 55 ? 13.742 0.098 -6.969 1 97.62 55 ALA B C 1
ATOM 1517 O O . ALA B 1 55 ? 13 -0.885 -7.062 1 97.62 55 ALA B O 1
ATOM 1518 N N . ALA B 1 56 ? 14.359 0.429 -5.887 1 98.25 56 ALA B N 1
ATOM 1519 C CA . ALA B 1 56 ? 14.273 -0.42 -4.703 1 98.25 56 ALA B CA 1
ATOM 1520 C C . ALA B 1 56 ? 13.023 -0.09 -3.887 1 98.25 56 ALA B C 1
ATOM 1522 O O . ALA B 1 56 ? 12.453 -0.965 -3.229 1 98.25 56 ALA B O 1
ATOM 1523 N N . THR B 1 57 ? 12.672 1.192 -3.914 1 98.56 57 THR B N 1
ATOM 1524 C CA . THR B 1 57 ? 11.625 1.663 -3.018 1 98.56 57 THR B CA 1
ATOM 1525 C C . THR B 1 57 ? 10.609 2.521 -3.773 1 98.56 57 THR B C 1
ATOM 1527 O O . THR B 1 57 ? 10.844 2.891 -4.926 1 98.56 57 THR B O 1
ATOM 1530 N N . MET B 1 58 ? 9.484 2.795 -3.096 1 98.62 58 MET B N 1
ATOM 1531 C CA . MET B 1 58 ? 8.453 3.678 -3.635 1 98.62 58 MET B CA 1
ATOM 1532 C C . MET B 1 58 ? 9.039 5.039 -3.994 1 98.62 58 MET B C 1
ATOM 1534 O O . MET B 1 58 ? 8.656 5.637 -5 1 98.62 58 MET B O 1
ATOM 1538 N N . MET B 1 59 ? 9.984 5.543 -3.234 1 97.88 59 MET B N 1
ATOM 1539 C CA . MET B 1 59 ? 10.562 6.871 -3.4 1 97.88 59 MET B CA 1
ATOM 1540 C C . MET B 1 59 ? 11.375 6.949 -4.691 1 97.88 59 MET B C 1
ATOM 1542 O O . MET B 1 59 ? 11.68 8.047 -5.168 1 97.88 59 MET B O 1
ATOM 1546 N N . ASP B 1 60 ? 11.703 5.84 -5.25 1 97.88 60 ASP B N 1
ATOM 1547 C CA . ASP B 1 60 ? 12.555 5.793 -6.434 1 97.88 60 ASP B CA 1
ATOM 1548 C C . ASP B 1 60 ? 11.727 5.895 -7.711 1 97.88 60 ASP B C 1
ATOM 1550 O O . ASP B 1 60 ? 12.273 6.102 -8.797 1 97.88 60 ASP B O 1
ATOM 1554 N N . LEU B 1 61 ? 10.398 5.723 -7.574 1 97.44 61 LEU B N 1
ATOM 1555 C CA . LEU B 1 61 ? 9.57 5.664 -8.773 1 97.44 61 LEU B CA 1
ATOM 1556 C C . LEU B 1 61 ? 9.242 7.062 -9.273 1 97.44 61 LEU B C 1
ATOM 1558 O O . LEU B 1 61 ? 8.766 7.906 -8.516 1 97.44 61 LEU B O 1
ATOM 1562 N N . PRO B 1 62 ? 9.477 7.242 -10.617 1 96.62 62 PRO B N 1
ATOM 1563 C CA . PRO B 1 62 ? 8.828 8.414 -11.219 1 96.62 62 PRO B CA 1
ATOM 1564 C C . PRO B 1 62 ? 7.305 8.32 -11.203 1 96.62 62 PRO B C 1
ATOM 1566 O O . PRO B 1 62 ? 6.75 7.223 -11.188 1 96.62 62 PRO B O 1
ATOM 1569 N N . GLU B 1 63 ? 6.75 9.469 -11.242 1 97 63 GLU B N 1
ATOM 1570 C CA . GLU B 1 63 ? 5.301 9.57 -11.125 1 97 63 GLU B CA 1
ATOM 1571 C C . GLU B 1 63 ? 4.602 8.727 -12.188 1 97 63 GLU B C 1
ATOM 1573 O O . GLU B 1 63 ? 3.619 8.047 -11.906 1 97 63 GLU B O 1
ATOM 1578 N N . ASP B 1 64 ? 5.027 8.797 -13.406 1 97.75 64 ASP B N 1
ATOM 1579 C CA . ASP B 1 64 ? 4.383 8.094 -14.516 1 97.75 64 ASP B CA 1
ATOM 1580 C C . ASP B 1 64 ? 4.531 6.582 -14.359 1 97.75 64 ASP B C 1
ATOM 1582 O O . ASP B 1 64 ? 3.607 5.828 -14.672 1 97.75 64 ASP B O 1
ATOM 1586 N N . VAL B 1 65 ? 5.707 6.098 -13.898 1 98 65 VAL B N 1
ATOM 1587 C CA . VAL B 1 65 ? 5.914 4.676 -13.656 1 98 65 VAL B CA 1
ATOM 1588 C C . VAL B 1 65 ? 5.012 4.207 -12.516 1 98 65 VAL B C 1
ATOM 1590 O O . VAL B 1 65 ? 4.359 3.164 -12.617 1 98 65 VAL B O 1
ATOM 1593 N N . ALA B 1 66 ? 4.977 5.012 -11.461 1 98.62 66 ALA B N 1
ATOM 1594 C CA . ALA B 1 66 ? 4.09 4.684 -10.352 1 98.62 66 ALA B CA 1
ATOM 1595 C C . ALA B 1 66 ? 2.646 4.539 -10.82 1 98.62 66 ALA B C 1
ATOM 1597 O O . ALA B 1 66 ? 1.968 3.568 -10.477 1 98.62 66 ALA B O 1
ATOM 1598 N N . ALA B 1 67 ? 2.184 5.465 -11.617 1 98.81 67 ALA B N 1
ATOM 1599 C CA . ALA B 1 67 ? 0.82 5.418 -12.141 1 98.81 67 ALA B CA 1
ATOM 1600 C C . ALA B 1 67 ? 0.569 4.121 -12.906 1 98.81 67 ALA B C 1
ATOM 1602 O O . ALA B 1 67 ? -0.427 3.436 -12.664 1 98.81 67 ALA B O 1
ATOM 1603 N N . ASN B 1 68 ? 1.471 3.812 -13.789 1 98.69 68 ASN B N 1
ATOM 1604 C CA . ASN B 1 68 ? 1.298 2.688 -14.695 1 98.69 68 ASN B CA 1
ATOM 1605 C C . ASN B 1 68 ? 1.358 1.354 -13.961 1 98.69 68 ASN B C 1
ATOM 1607 O O . ASN B 1 68 ? 0.707 0.387 -14.359 1 98.69 68 ASN B O 1
ATOM 1611 N N . VAL B 1 69 ? 2.096 1.303 -12.867 1 98.81 69 VAL B N 1
ATOM 1612 C CA . VAL B 1 69 ? 2.232 0.066 -12.102 1 98.81 69 VAL B CA 1
ATOM 1613 C C . VAL B 1 69 ? 1.078 -0.058 -11.109 1 98.81 69 VAL B C 1
ATOM 1615 O O . VAL B 1 69 ? 0.385 -1.078 -11.078 1 98.81 69 VAL B O 1
ATOM 1618 N N . LEU B 1 70 ? 0.819 0.997 -10.375 1 98.88 70 LEU B N 1
ATOM 1619 C CA . LEU B 1 70 ? -0.064 0.91 -9.211 1 98.88 70 LEU B CA 1
ATOM 1620 C C . LEU B 1 70 ? -1.527 0.938 -9.641 1 98.88 70 LEU B C 1
ATOM 1622 O O . LEU B 1 70 ? -2.412 0.558 -8.875 1 98.88 70 LEU B O 1
ATOM 1626 N N . LYS B 1 71 ? -1.788 1.354 -10.859 1 98.81 71 LYS B N 1
ATOM 1627 C CA . LYS B 1 71 ? -3.154 1.312 -11.375 1 98.81 71 LYS B CA 1
ATOM 1628 C C . LYS B 1 71 ? -3.664 -0.125 -11.453 1 98.81 71 LYS B C 1
ATOM 1630 O O . LYS B 1 71 ? -4.863 -0.354 -11.625 1 98.81 71 LYS B O 1
ATOM 1635 N N . GLU B 1 72 ? -2.734 -1.094 -11.344 1 98.75 72 GLU B N 1
ATOM 1636 C CA . GLU B 1 72 ? -3.084 -2.506 -11.469 1 98.75 72 GLU B CA 1
ATOM 1637 C C . GLU B 1 72 ? -3.576 -3.068 -10.133 1 98.75 72 GLU B C 1
ATOM 1639 O O . GLU B 1 72 ? -4.109 -4.18 -10.086 1 98.75 72 GLU B O 1
ATOM 1644 N N . LEU B 1 73 ? -3.471 -2.344 -9.055 1 98.81 73 LEU B N 1
ATOM 1645 C CA . LEU B 1 73 ? -3.771 -2.85 -7.715 1 98.81 73 LEU B CA 1
ATOM 1646 C C . LEU B 1 73 ? -5.254 -3.188 -7.586 1 98.81 73 LEU B C 1
ATOM 1648 O O . LEU B 1 73 ? -5.609 -4.223 -7.02 1 98.81 73 LEU B O 1
ATOM 1652 N N . PRO B 1 74 ? -6.188 -2.363 -8.141 1 98.56 74 PRO B N 1
ATOM 1653 C CA . PRO B 1 74 ? -7.598 -2.756 -8.047 1 98.56 74 PRO B CA 1
ATOM 1654 C C . PRO B 1 74 ? -7.879 -4.102 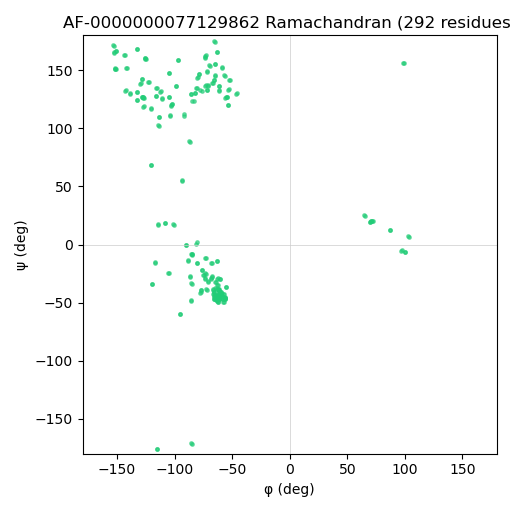-8.711 1 98.56 74 PRO B C 1
ATOM 1656 O O . PRO B 1 74 ? -8.57 -4.945 -8.133 1 98.56 74 PRO B O 1
ATOM 1659 N N . ARG B 1 75 ? -7.32 -4.285 -9.867 1 98.31 75 ARG B N 1
ATOM 1660 C CA . ARG B 1 75 ? -7.5 -5.535 -10.594 1 98.31 75 ARG B CA 1
ATOM 1661 C C . ARG B 1 75 ? -6.949 -6.715 -9.805 1 98.31 75 ARG B C 1
ATOM 1663 O O . ARG B 1 75 ? -7.617 -7.742 -9.664 1 98.31 75 ARG B O 1
ATOM 1670 N N . LEU B 1 76 ? -5.746 -6.562 -9.273 1 98.75 76 LEU B N 1
ATOM 1671 C CA . LEU B 1 76 ? -5.117 -7.641 -8.516 1 98.75 76 LEU B CA 1
ATOM 1672 C C . LEU B 1 76 ? -5.887 -7.926 -7.234 1 98.75 76 LEU B C 1
ATOM 1674 O O . LEU B 1 76 ? -6.094 -9.086 -6.871 1 98.75 76 LEU B O 1
ATOM 1678 N N . ALA B 1 77 ? -6.301 -6.898 -6.543 1 98.69 77 ALA B N 1
ATOM 1679 C CA . ALA B 1 77 ? -7.074 -7.07 -5.312 1 98.69 77 ALA B CA 1
ATOM 1680 C C . ALA B 1 77 ? -8.383 -7.805 -5.59 1 98.69 77 ALA B C 1
ATOM 1682 O O . ALA B 1 77 ? -8.789 -8.672 -4.812 1 98.69 77 ALA B O 1
ATOM 1683 N N . ARG B 1 78 ? -9.031 -7.469 -6.676 1 98.19 78 ARG B N 1
ATOM 1684 C CA . ARG B 1 78 ? -10.258 -8.164 -7.059 1 98.19 78 ARG B CA 1
ATOM 1685 C C . ARG B 1 78 ? -9.977 -9.641 -7.332 1 98.19 78 ARG B C 1
ATOM 1687 O O . ARG B 1 78 ? -10.758 -10.508 -6.934 1 98.19 78 ARG B O 1
ATOM 1694 N N . ALA B 1 79 ? -8.898 -9.906 -8.062 1 98.56 79 ALA B N 1
ATOM 1695 C CA . ALA B 1 79 ? -8.523 -11.289 -8.352 1 98.56 79 ALA B CA 1
ATOM 1696 C C . ALA B 1 79 ? -8.312 -12.078 -7.062 1 98.56 79 ALA B C 1
ATOM 1698 O O . ALA B 1 79 ? -8.805 -13.203 -6.926 1 98.56 79 ALA B O 1
ATOM 1699 N N . VAL B 1 80 ? -7.582 -11.492 -6.125 1 98.69 80 VAL B N 1
ATOM 1700 C CA . VAL B 1 80 ? -7.27 -12.141 -4.855 1 98.69 80 VAL B CA 1
ATOM 1701 C C . VAL B 1 80 ? -8.555 -12.414 -4.078 1 98.69 80 VAL B C 1
ATOM 1703 O O . VAL B 1 80 ? -8.781 -13.531 -3.611 1 98.69 80 VAL B O 1
ATOM 1706 N N . LYS B 1 81 ? -9.359 -11.398 -3.975 1 98 81 LYS B N 1
ATOM 1707 C CA . LYS B 1 81 ? -10.602 -11.547 -3.221 1 98 81 LYS B CA 1
ATOM 1708 C C . LYS B 1 81 ? -11.5 -12.609 -3.842 1 98 81 LYS B C 1
ATOM 1710 O O . LYS B 1 81 ? -12.039 -13.469 -3.135 1 98 81 LYS B O 1
ATOM 1715 N N . ALA B 1 82 ? -11.656 -12.57 -5.086 1 97.38 82 ALA B N 1
ATOM 1716 C CA . ALA B 1 82 ? -12.531 -13.508 -5.781 1 97.38 82 ALA B CA 1
ATOM 1717 C C . ALA B 1 82 ? -12.016 -14.938 -5.641 1 97.38 82 ALA B C 1
ATOM 1719 O O . ALA B 1 82 ? -12.805 -15.867 -5.418 1 97.38 82 ALA B O 1
ATOM 1720 N N . ALA B 1 83 ? -10.766 -15.117 -5.805 1 98.25 83 ALA B N 1
ATOM 1721 C CA . ALA B 1 83 ? -10.164 -16.453 -5.824 1 98.25 83 ALA B CA 1
ATOM 1722 C C . ALA B 1 83 ? -10.172 -17.078 -4.434 1 98.25 83 ALA B C 1
ATOM 1724 O O . ALA B 1 83 ? -10.266 -18.297 -4.297 1 98.25 83 ALA B O 1
ATOM 1725 N N . THR B 1 84 ? -10.07 -16.297 -3.357 1 98.19 84 THR B N 1
ATOM 1726 C CA . THR B 1 84 ? -9.844 -16.844 -2.025 1 98.19 84 THR B CA 1
ATOM 1727 C C . THR B 1 84 ? -11.125 -16.781 -1.192 1 98.19 84 THR B C 1
ATOM 1729 O O . THR B 1 84 ? -11.25 -17.5 -0.194 1 98.19 84 THR B O 1
ATOM 1732 N N . GLY B 1 85 ? -12.016 -15.836 -1.558 1 97.19 85 GLY B N 1
ATOM 1733 C CA . GLY B 1 85 ? -13.195 -15.633 -0.729 1 97.19 85 GLY B CA 1
ATOM 1734 C C . GLY B 1 85 ? -12.867 -15 0.616 1 97.19 85 GLY B C 1
ATOM 1735 O O . GLY B 1 85 ? -13.648 -15.133 1.566 1 97.19 85 GLY B O 1
ATOM 1736 N N . CYS B 1 86 ? -11.766 -14.383 0.763 1 97.88 86 CYS B N 1
ATOM 1737 C CA . CYS B 1 86 ? -11.32 -13.805 2.025 1 97.88 86 CYS B CA 1
ATOM 1738 C C . CYS B 1 86 ? -12.258 -12.695 2.479 1 97.88 86 CYS B C 1
ATOM 1740 O O . CYS B 1 86 ? -13.086 -12.219 1.695 1 97.88 86 CYS B O 1
ATOM 1742 N N . ASP B 1 87 ? -12.109 -12.305 3.756 1 97.06 87 ASP B N 1
ATOM 1743 C CA . ASP B 1 87 ? -12.961 -11.289 4.367 1 97.06 87 ASP B CA 1
ATOM 1744 C C . ASP B 1 87 ? -12.414 -9.883 4.109 1 97.06 87 ASP B C 1
ATOM 1746 O O . ASP B 1 87 ? -13.164 -8.906 4.133 1 97.06 87 ASP B O 1
ATOM 1750 N N . GLY B 1 88 ? -11.18 -9.773 3.932 1 97.94 88 GLY B N 1
ATOM 1751 C CA . GLY B 1 88 ? -10.484 -8.523 3.682 1 97.94 88 GLY B CA 1
ATOM 1752 C C . GLY B 1 88 ? -9.188 -8.703 2.906 1 97.94 88 GLY B C 1
ATOM 1753 O O . GLY B 1 88 ? -8.797 -9.828 2.605 1 97.94 88 GLY B O 1
ATOM 1754 N N . VAL B 1 89 ? -8.609 -7.629 2.504 1 98.75 89 VAL B N 1
ATOM 1755 C CA . VAL B 1 89 ? -7.34 -7.633 1.777 1 98.75 89 VAL B CA 1
ATOM 1756 C C . VAL B 1 89 ? -6.449 -6.504 2.285 1 98.75 89 VAL B C 1
ATOM 1758 O O . VAL B 1 89 ? -6.898 -5.363 2.43 1 98.75 89 VAL B O 1
ATOM 1761 N N . ASN B 1 90 ? -5.227 -6.805 2.609 1 98.88 90 ASN B N 1
ATOM 1762 C CA . ASN B 1 90 ? -4.242 -5.75 2.846 1 98.88 90 ASN B CA 1
ATOM 1763 C C . ASN B 1 90 ? -3.355 -5.527 1.625 1 98.88 90 ASN B C 1
ATOM 1765 O O . ASN B 1 90 ? -2.949 -6.488 0.964 1 98.88 90 ASN B O 1
ATOM 1769 N N . VAL B 1 91 ? -3.115 -4.324 1.296 1 98.94 91 VAL B N 1
ATOM 1770 C CA . VAL B 1 91 ? -2.039 -3.906 0.403 1 98.94 91 VAL B CA 1
ATOM 1771 C C . VAL B 1 91 ? -0.887 -3.326 1.219 1 98.94 91 VAL B C 1
ATOM 1773 O O . VAL B 1 91 ? -1.068 -2.357 1.962 1 98.94 91 VAL B O 1
ATOM 1776 N N . VAL B 1 92 ? 0.315 -3.943 1.118 1 98.88 92 VAL B N 1
ATOM 1777 C CA . VAL B 1 92 ? 1.447 -3.535 1.943 1 98.88 92 VAL B CA 1
ATOM 1778 C C . VAL B 1 92 ? 2.693 -3.383 1.072 1 98.88 92 VAL B C 1
ATOM 1780 O O . VAL B 1 92 ? 2.992 -4.25 0.249 1 98.88 92 VAL B O 1
ATOM 1783 N N . GLN B 1 93 ? 3.348 -2.355 1.194 1 98.88 93 GLN B N 1
ATOM 1784 C CA . GLN B 1 93 ? 4.602 -2.084 0.503 1 98.88 93 GLN B CA 1
ATOM 1785 C C . GLN B 1 93 ? 5.66 -1.554 1.47 1 98.88 93 GLN B C 1
ATOM 1787 O O . GLN B 1 93 ? 5.414 -0.586 2.193 1 98.88 93 GLN B O 1
ATOM 1792 N N . ASN B 1 94 ? 6.816 -2.205 1.538 1 98.69 94 ASN B N 1
ATOM 1793 C CA . ASN B 1 94 ? 7.883 -1.939 2.494 1 98.69 94 ASN B CA 1
ATOM 1794 C C . ASN B 1 94 ? 9.055 -1.211 1.839 1 98.69 94 ASN B C 1
ATOM 1796 O O . ASN B 1 94 ? 9.602 -1.68 0.84 1 98.69 94 ASN B O 1
ATOM 1800 N N . ASN B 1 95 ? 9.438 -0.12 2.404 1 98.69 95 ASN B N 1
ATOM 1801 C CA . ASN B 1 95 ? 10.602 0.622 1.922 1 98.69 95 ASN B CA 1
ATOM 1802 C C . ASN B 1 95 ? 11.734 0.619 2.943 1 98.69 95 ASN B C 1
ATOM 1804 O O . ASN B 1 95 ? 11.703 1.379 3.912 1 98.69 95 ASN B O 1
ATOM 1808 N N . GLY B 1 96 ? 12.734 -0.225 2.697 1 98.06 96 GLY B N 1
ATOM 1809 C CA . GLY B 1 96 ? 13.867 -0.351 3.604 1 98.06 96 GLY B CA 1
ATOM 1810 C C . GLY B 1 96 ? 13.75 -1.54 4.539 1 98.06 96 GLY B C 1
ATOM 1811 O O . GLY B 1 96 ? 12.648 -1.956 4.891 1 98.06 96 GLY B O 1
ATOM 1812 N N . ALA B 1 97 ? 14.914 -1.992 5.012 1 97.19 97 ALA B N 1
ATOM 1813 C CA . ALA B 1 97 ? 14.984 -3.162 5.883 1 97.19 97 ALA B CA 1
ATOM 1814 C C . ALA B 1 97 ? 14.227 -2.922 7.188 1 97.19 97 ALA B C 1
ATOM 1816 O O . ALA B 1 97 ? 13.57 -3.824 7.703 1 97.19 97 ALA B O 1
ATOM 1817 N N . THR B 1 98 ? 14.312 -1.771 7.695 1 97.12 98 THR B N 1
ATOM 1818 C CA . THR B 1 98 ? 13.656 -1.419 8.953 1 97.12 98 THR B CA 1
ATOM 1819 C C . THR B 1 98 ? 12.141 -1.536 8.828 1 97.12 98 THR B C 1
ATOM 1821 O O . THR B 1 98 ? 11.461 -1.883 9.789 1 97.12 98 THR B O 1
ATOM 1824 N N . ALA B 1 99 ? 11.617 -1.331 7.621 1 97.81 99 ALA B N 1
ATOM 1825 C CA . ALA B 1 99 ? 10.188 -1.439 7.363 1 97.81 99 ALA B CA 1
ATOM 1826 C C . ALA B 1 99 ? 9.805 -2.861 6.961 1 97.81 99 ALA B C 1
ATOM 1828 O O . ALA B 1 99 ? 8.656 -3.125 6.609 1 97.81 99 ALA B O 1
ATOM 1829 N N . GLY B 1 100 ? 10.82 -3.75 6.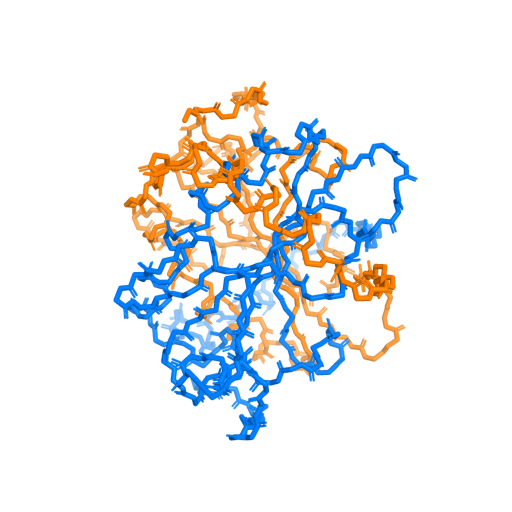906 1 97.19 100 GLY B N 1
ATOM 1830 C CA . GLY B 1 100 ? 10.523 -5.148 6.641 1 97.19 100 GLY B CA 1
ATOM 1831 C C . GLY B 1 100 ? 10.836 -5.566 5.215 1 97.19 100 GLY B C 1
ATOM 1832 O O . GLY B 1 100 ? 10.508 -6.68 4.805 1 97.19 100 GLY B O 1
ATOM 1833 N N . GLN B 1 101 ? 11.438 -4.719 4.453 1 97.81 101 GLN B N 1
ATOM 1834 C CA . GLN B 1 101 ? 11.789 -5.086 3.086 1 97.81 101 GLN B CA 1
ATOM 1835 C C . GLN B 1 101 ? 12.945 -6.086 3.062 1 97.81 101 GLN B C 1
ATOM 1837 O O . GLN B 1 101 ? 13.977 -5.859 3.693 1 97.81 101 GLN B O 1
ATOM 1842 N N . VAL B 1 102 ? 12.742 -7.137 2.254 1 97.31 102 VAL B N 1
ATOM 1843 C CA . VAL B 1 102 ? 13.758 -8.18 2.195 1 97.31 102 VAL B CA 1
ATOM 1844 C C . VAL B 1 102 ? 14.297 -8.297 0.771 1 97.31 102 VAL B C 1
ATOM 1846 O O . VAL B 1 102 ? 15.438 -8.719 0.564 1 97.31 102 VAL B O 1
ATOM 1849 N N . VAL B 1 103 ? 13.492 -8.086 -0.25 1 98.38 103 VAL B N 1
ATOM 1850 C CA . VAL B 1 103 ? 13.906 -8.008 -1.647 1 98.38 103 VAL B CA 1
ATOM 1851 C C . VAL B 1 103 ? 13.945 -6.547 -2.094 1 98.38 103 VAL B C 1
ATOM 1853 O O . VAL B 1 103 ? 12.938 -5.836 -2.016 1 98.38 103 VAL B O 1
ATOM 1856 N N . PHE B 1 104 ? 15.086 -6.121 -2.516 1 98.38 104 PHE B N 1
ATOM 1857 C CA . PHE B 1 104 ? 15.258 -4.695 -2.789 1 98.38 104 PHE B CA 1
ATOM 1858 C C . PHE B 1 104 ? 14.984 -4.395 -4.258 1 98.38 104 PHE B C 1
ATOM 1860 O O . PHE B 1 104 ? 15.852 -3.867 -4.957 1 98.38 104 PHE B O 1
ATOM 1867 N N . HIS B 1 105 ? 13.93 -4.746 -4.699 1 98.62 105 HIS B N 1
ATOM 1868 C CA . HIS B 1 105 ? 13.102 -4.398 -5.848 1 98.62 105 HIS B CA 1
ATOM 1869 C C . HIS B 1 105 ? 11.68 -4.027 -5.418 1 98.62 105 HIS B C 1
ATOM 1871 O O . HIS B 1 105 ? 10.992 -4.828 -4.781 1 98.62 105 HIS B O 1
ATOM 1877 N N . LEU B 1 106 ? 11.328 -2.812 -5.719 1 98.5 106 LEU B N 1
ATOM 1878 C CA . LEU B 1 106 ? 10.016 -2.379 -5.262 1 98.5 106 LEU B CA 1
ATOM 1879 C C . LEU B 1 106 ? 8.961 -3.438 -5.559 1 98.5 106 LEU B C 1
ATOM 1881 O O . LEU B 1 106 ? 8.922 -3.992 -6.66 1 98.5 106 LEU B O 1
ATOM 1885 N N . HIS B 1 107 ? 8.195 -3.791 -4.59 1 98.88 107 HIS B N 1
ATOM 1886 C CA . HIS B 1 107 ? 7.074 -4.703 -4.773 1 98.88 107 HIS B CA 1
ATOM 1887 C C . HIS B 1 107 ? 5.969 -4.434 -3.756 1 98.88 107 HIS B C 1
ATOM 1889 O O . HIS B 1 107 ? 6.246 -3.982 -2.641 1 98.88 107 HIS B O 1
ATOM 1895 N N . VAL B 1 108 ? 4.785 -4.746 -4.176 1 98.94 108 VAL B N 1
ATOM 1896 C CA . VAL B 1 108 ? 3.605 -4.531 -3.346 1 98.94 108 VAL B CA 1
ATOM 1897 C C . VAL B 1 108 ? 2.957 -5.875 -3.018 1 98.94 108 VAL B C 1
ATOM 1899 O O . VAL B 1 108 ? 2.705 -6.684 -3.912 1 98.94 108 VAL B O 1
ATOM 1902 N N . HIS B 1 109 ? 2.732 -6.09 -1.739 1 98.94 109 HIS B N 1
ATOM 1903 C CA . HIS B 1 109 ? 2.025 -7.277 -1.275 1 98.94 109 HIS B CA 1
ATOM 1904 C C . HIS B 1 109 ? 0.515 -7.066 -1.306 1 98.94 109 HIS B C 1
ATOM 1906 O O . HIS B 1 109 ? 0.018 -6.043 -0.835 1 98.94 109 HIS B O 1
ATOM 1912 N N . VAL B 1 110 ? -0.179 -7.945 -1.879 1 98.94 110 VAL B N 1
ATOM 1913 C CA . VAL B 1 110 ? -1.631 -8.039 -1.767 1 98.94 110 VAL B CA 1
ATOM 1914 C C . VAL B 1 110 ? -2.006 -9.32 -1.019 1 98.94 110 VAL B C 1
ATOM 1916 O O . VAL B 1 110 ? -1.844 -10.422 -1.542 1 98.94 110 VAL B O 1
ATOM 1919 N N . ILE B 1 111 ? -2.508 -9.148 0.219 1 98.88 111 ILE B N 1
ATOM 1920 C CA . ILE B 1 111 ? -2.588 -10.258 1.161 1 98.88 111 ILE B CA 1
ATOM 1921 C C . ILE B 1 111 ? -4.043 -10.484 1.569 1 98.88 111 ILE B C 1
ATOM 1923 O O . ILE B 1 111 ? -4.66 -9.625 2.197 1 98.88 111 ILE B O 1
ATOM 1927 N N . PRO B 1 112 ? -4.594 -11.648 1.249 1 98.75 112 PRO B N 1
ATOM 1928 C CA . PRO B 1 112 ? -5.926 -11.961 1.766 1 98.75 112 PRO B CA 1
ATOM 1929 C C . PRO B 1 112 ? -5.953 -12.094 3.287 1 98.75 112 PRO B C 1
ATOM 1931 O O . PRO B 1 112 ? -5.004 -12.609 3.883 1 98.75 112 PRO B O 1
ATOM 1934 N N . ARG B 1 113 ? -7.074 -11.68 3.877 1 98.38 113 ARG B N 1
ATOM 1935 C CA . ARG B 1 113 ? -7.199 -11.68 5.332 1 98.38 113 ARG B CA 1
ATOM 1936 C C . ARG B 1 113 ? -8.469 -12.398 5.77 1 98.38 113 ARG B C 1
ATOM 1938 O O . ARG B 1 113 ? -9.523 -12.25 5.145 1 98.38 113 ARG B O 1
ATOM 1945 N N . TRP B 1 114 ? -8.367 -13.117 6.863 1 97.94 114 TRP B N 1
ATOM 1946 C CA . TRP B 1 114 ? -9.484 -13.727 7.582 1 97.94 114 TRP B CA 1
ATOM 1947 C C . TRP B 1 114 ? -9.477 -13.32 9.047 1 97.94 114 TRP B C 1
ATOM 1949 O O . TRP B 1 114 ? -8.461 -12.836 9.562 1 97.94 114 TRP B O 1
ATOM 1959 N N . GLU B 1 115 ? -10.57 -13.461 9.625 1 95.81 115 GLU B N 1
ATOM 1960 C CA . GLU B 1 115 ? -10.688 -13.078 11.023 1 95.81 115 GLU B CA 1
ATOM 1961 C C . GLU B 1 115 ? -9.633 -13.766 11.883 1 95.81 115 GLU B C 1
ATOM 1963 O O . GLU B 1 115 ? -9.438 -14.977 11.781 1 95.81 115 GLU B O 1
ATOM 1968 N N . LYS B 1 116 ? -8.891 -13.008 12.633 1 92.19 116 LYS B N 1
ATOM 1969 C CA . LYS B 1 116 ? -7.941 -13.461 13.648 1 92.19 116 LYS B CA 1
ATOM 1970 C C . LYS B 1 116 ? -6.785 -14.227 13.023 1 92.19 116 LYS B C 1
ATOM 1972 O O . LYS B 1 116 ? -6.207 -15.117 13.656 1 92.19 116 LYS B O 1
ATOM 1977 N N . ASP B 1 117 ? -6.488 -13.977 11.766 1 94.5 117 ASP B N 1
ATOM 1978 C CA . ASP B 1 117 ? -5.387 -14.695 11.133 1 94.5 117 ASP B CA 1
ATOM 1979 C C . ASP B 1 117 ? -4.039 -14.156 11.609 1 94.5 117 ASP B C 1
ATOM 1981 O O . ASP B 1 117 ? -3.023 -14.844 11.523 1 94.5 117 ASP B O 1
ATOM 1985 N N . GLY B 1 118 ? -4.039 -12.844 12.039 1 92.56 118 GLY B N 1
ATOM 1986 C CA . GLY B 1 118 ? -2.842 -12.258 12.609 1 92.56 118 GLY B CA 1
ATOM 1987 C C . GLY B 1 118 ? -1.74 -12.023 11.594 1 92.56 118 GLY B C 1
ATOM 1988 O O . GLY B 1 118 ? -0.573 -11.875 11.961 1 92.56 118 GLY B O 1
ATOM 1989 N N . VAL B 1 119 ? -2.012 -11.953 10.273 1 96.38 119 VAL B N 1
ATOM 1990 C CA . VAL B 1 119 ? -1.024 -11.875 9.203 1 96.38 119 VAL B CA 1
ATOM 1991 C C . VAL B 1 119 ? -0.455 -10.461 9.117 1 96.38 119 VAL B C 1
ATOM 1993 O O . VAL B 1 119 ? 0.737 -10.281 8.852 1 96.38 119 VAL B O 1
ATOM 1996 N N . VAL B 1 120 ? -1.316 -9.5 9.305 1 96.81 120 VAL B N 1
ATOM 1997 C CA . VAL B 1 120 ? -0.898 -8.102 9.328 1 96.81 120 VAL B CA 1
ATOM 1998 C C . VAL B 1 120 ? -1.393 -7.434 10.609 1 96.81 120 VAL B C 1
ATOM 2000 O O . VAL B 1 120 ? -2.586 -7.473 10.914 1 96.81 120 VAL B O 1
ATOM 2003 N N . ARG B 1 121 ? -0.493 -6.855 11.312 1 95.31 121 ARG B N 1
ATOM 2004 C CA . ARG B 1 121 ? -0.826 -6.148 12.547 1 95.31 121 ARG B CA 1
ATOM 2005 C C . ARG B 1 121 ? -0.25 -4.734 12.539 1 95.31 121 ARG B C 1
ATOM 2007 O O . ARG B 1 121 ? 0.936 -4.543 12.266 1 95.31 121 ARG B O 1
ATOM 2014 N N . LEU B 1 122 ? -1.055 -3.816 12.773 1 95.81 122 LEU B N 1
ATOM 2015 C CA . LEU B 1 122 ? -0.655 -2.418 12.891 1 95.81 122 LEU B CA 1
ATOM 2016 C C . LEU B 1 122 ? -0.663 -1.971 14.344 1 95.81 122 LEU B C 1
ATOM 2018 O O . LEU B 1 122 ? -1.474 -2.447 15.141 1 95.81 122 LEU B O 1
ATOM 2022 N N . GLY B 1 123 ? 0.192 -1.122 14.609 1 92.19 123 GLY B N 1
ATOM 2023 C CA . GLY B 1 123 ? 0.225 -0.558 15.953 1 92.19 123 GLY B CA 1
ATOM 2024 C C . GLY B 1 123 ? -1.012 0.254 16.281 1 92.19 123 GLY B C 1
ATOM 2025 O O . GLY B 1 123 ? -1.85 0.507 15.422 1 92.19 123 GLY B O 1
ATOM 2026 N N . LYS B 1 124 ? -1.025 0.667 17.531 1 91.06 124 LYS B N 1
ATOM 2027 C CA . LYS B 1 124 ? -2.16 1.458 18 1 91.06 124 LYS B CA 1
ATOM 2028 C C . LYS B 1 124 ? -2.027 2.916 17.578 1 91.06 124 LYS B C 1
ATOM 2030 O O . LYS B 1 124 ? -0.917 3.445 17.484 1 91.06 124 LYS B O 1
ATOM 2035 N N . SER B 1 125 ? -3.154 3.48 17.266 1 93.88 125 SER B N 1
ATOM 2036 C CA . SER B 1 125 ? -3.166 4.922 17.031 1 93.88 125 SER B CA 1
ATOM 2037 C C . SER B 1 125 ? -2.627 5.688 18.234 1 93.88 125 SER B C 1
ATOM 2039 O O . SER B 1 125 ? -2.854 5.293 19.375 1 93.88 125 SER B O 1
ATOM 2041 N N . GLY B 1 126 ? -1.967 6.75 17.953 1 95.44 126 GLY B N 1
ATOM 2042 C CA . GLY B 1 126 ? -1.498 7.621 19.031 1 95.44 126 GLY B CA 1
ATOM 2043 C C . GLY B 1 126 ? -2.539 8.625 19.469 1 95.44 126 GLY B C 1
ATOM 2044 O O . GLY B 1 126 ? -3.727 8.477 19.188 1 95.44 126 GLY B O 1
ATOM 2045 N N . GLU B 1 127 ? -2.016 9.516 20.297 1 95.94 127 GLU B N 1
ATOM 2046 C CA . GLU B 1 127 ? -2.854 10.641 20.703 1 95.94 127 GLU B CA 1
ATOM 2047 C C . GLU B 1 127 ? -3.01 11.648 19.562 1 95.94 127 GLU B C 1
ATOM 2049 O O . GLU B 1 127 ? -2.223 11.648 18.625 1 95.94 127 GLU B O 1
ATOM 2054 N N . ALA B 1 128 ? -4.008 12.445 19.688 1 97 128 ALA B N 1
ATOM 2055 C CA . ALA B 1 128 ? -4.199 13.508 18.703 1 97 128 ALA B CA 1
ATOM 2056 C C . ALA B 1 128 ? -2.939 14.359 18.562 1 97 128 ALA B C 1
ATOM 2058 O O . ALA B 1 128 ? -2.346 14.766 19.562 1 97 128 ALA B O 1
ATOM 2059 N N . ILE B 1 129 ? -2.582 14.594 17.375 1 97.5 129 ILE B N 1
ATOM 2060 C CA . ILE B 1 129 ? -1.388 15.398 17.141 1 97.5 129 ILE B CA 1
ATOM 2061 C C . ILE B 1 129 ? -1.67 16.859 17.516 1 97.5 129 ILE B C 1
ATOM 2063 O O . ILE B 1 129 ? -2.758 17.375 17.25 1 97.5 129 ILE B O 1
ATOM 2067 N N . GLY B 1 130 ? -0.72 17.5 18.203 1 97.44 130 GLY B N 1
ATOM 2068 C CA . GLY B 1 130 ? -0.854 18.922 18.531 1 97.44 130 GLY B CA 1
ATOM 2069 C C . GLY B 1 130 ? -0.685 19.828 17.328 1 97.44 130 GLY B C 1
ATOM 2070 O O . GLY B 1 130 ? 0.097 19.531 16.422 1 97.44 130 GLY B O 1
ATOM 2071 N N . LYS B 1 131 ? -1.381 20.922 17.406 1 97.44 131 LYS B N 1
ATOM 2072 C CA . LYS B 1 131 ? -1.391 21.859 16.281 1 97.44 131 LYS B CA 1
ATOM 2073 C C . LYS B 1 131 ? 0.025 22.297 15.914 1 97.44 131 LYS B C 1
ATOM 2075 O O . LYS B 1 131 ? 0.399 22.297 14.742 1 97.44 131 LYS B O 1
ATOM 2080 N N . ASP B 1 132 ? 0.785 22.656 16.906 1 98.06 132 ASP B N 1
ATOM 2081 C CA . ASP B 1 132 ? 2.131 23.156 16.641 1 98.06 132 ASP B CA 1
ATOM 2082 C C . ASP B 1 132 ? 3 22.094 16 1 98.06 132 ASP B C 1
ATOM 2084 O O . ASP B 1 132 ? 3.707 22.359 15.023 1 98.06 132 ASP B O 1
ATOM 2088 N N . ALA B 1 133 ? 2.98 20.922 16.562 1 97.88 133 ALA B N 1
ATOM 2089 C CA . ALA B 1 133 ? 3.752 19.812 16.016 1 97.88 133 ALA B CA 1
ATOM 2090 C C . ALA B 1 133 ? 3.299 19.469 14.602 1 97.88 133 ALA B C 1
ATOM 2092 O O . ALA B 1 133 ? 4.125 19.203 13.727 1 97.88 133 ALA B O 1
ATOM 2093 N N . ALA B 1 134 ? 2.027 19.516 14.414 1 98.56 134 ALA B N 1
ATOM 2094 C CA . ALA B 1 134 ? 1.464 19.234 13.102 1 98.56 134 ALA B CA 1
ATOM 2095 C C . ALA B 1 134 ? 1.904 20.266 12.07 1 98.56 134 ALA B C 1
ATOM 2097 O O . ALA B 1 134 ? 2.33 19.906 10.969 1 98.56 134 ALA B O 1
ATOM 2098 N N . ASP B 1 135 ? 1.791 21.484 12.453 1 98.31 135 ASP B N 1
ATOM 2099 C CA . ASP B 1 135 ? 2.17 22.578 11.547 1 98.31 135 ASP B CA 1
ATOM 2100 C C . ASP B 1 135 ? 3.646 22.484 11.172 1 98.31 135 ASP B C 1
ATOM 2102 O O . ASP B 1 135 ? 4.012 22.688 10.016 1 98.31 135 ASP B O 1
ATOM 2106 N N . ALA B 1 136 ? 4.465 22.203 12.156 1 98.56 136 ALA B N 1
ATOM 2107 C CA . ALA B 1 136 ? 5.898 22.062 11.906 1 98.56 136 ALA B CA 1
ATOM 2108 C C . ALA B 1 136 ? 6.191 20.906 10.969 1 98.56 136 ALA B C 1
ATOM 2110 O O . ALA B 1 136 ? 7.02 21.016 10.062 1 98.56 136 ALA B O 1
ATOM 2111 N N . MET B 1 137 ? 5.551 19.812 11.195 1 98.62 137 MET B N 1
ATOM 2112 C CA . MET B 1 137 ? 5.742 18.625 10.367 1 98.62 137 MET B CA 1
ATOM 2113 C C . MET B 1 137 ? 5.293 18.891 8.93 1 98.62 137 MET B C 1
ATOM 2115 O O . MET B 1 137 ? 6.008 18.562 7.984 1 98.62 137 MET B O 1
ATOM 2119 N N . VAL B 1 138 ? 4.125 19.484 8.766 1 98.69 138 VAL B N 1
ATOM 2120 C CA . VAL B 1 138 ? 3.594 19.797 7.445 1 98.69 138 VAL B CA 1
ATOM 2121 C C . VAL B 1 138 ? 4.551 20.719 6.707 1 98.69 138 VAL B C 1
ATOM 2123 O O . VAL B 1 138 ? 4.809 20.547 5.512 1 98.69 138 VAL B O 1
ATOM 2126 N N . ALA B 1 139 ? 5.051 21.703 7.461 1 98.44 139 ALA B N 1
ATOM 2127 C CA . ALA B 1 139 ? 5.984 22.641 6.848 1 98.44 139 ALA B CA 1
ATOM 2128 C C . ALA B 1 139 ? 7.219 21.922 6.312 1 98.44 139 ALA B C 1
ATOM 2130 O O . ALA B 1 139 ? 7.684 22.219 5.207 1 98.44 139 ALA B O 1
ATOM 2131 N N . LYS B 1 140 ? 7.73 21 7.062 1 98.31 140 LYS B N 1
ATOM 2132 C CA . LYS B 1 140 ? 8.883 20.219 6.629 1 98.31 140 LYS B CA 1
ATOM 2133 C C . LYS B 1 140 ? 8.555 19.391 5.395 1 98.31 140 LYS B C 1
ATOM 2135 O O . LYS B 1 140 ? 9.352 19.312 4.461 1 98.31 140 LYS B O 1
ATOM 2140 N N . MET B 1 141 ? 7.445 18.797 5.422 1 98.5 141 MET B N 1
ATOM 2141 C CA . MET B 1 141 ? 7.035 17.938 4.309 1 98.5 141 MET B CA 1
ATOM 2142 C C . MET B 1 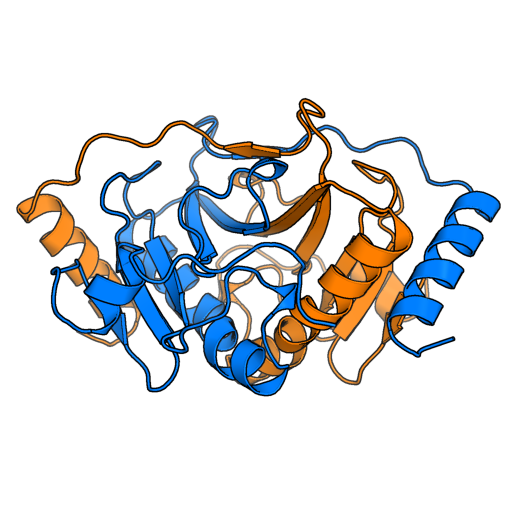141 ? 6.832 18.766 3.039 1 98.5 141 MET B C 1
ATOM 2144 O O . MET B 1 141 ? 7.289 18.375 1.963 1 98.5 141 MET B O 1
ATOM 2148 N N . LYS B 1 142 ? 6.148 19.828 3.191 1 98.12 142 LYS B N 1
ATOM 2149 C CA . LYS B 1 142 ? 5.926 20.688 2.037 1 98.12 142 LYS B CA 1
ATOM 2150 C C . LYS B 1 142 ? 7.25 21.188 1.455 1 98.12 142 LYS B C 1
ATOM 2152 O O . LYS B 1 142 ? 7.414 21.234 0.234 1 98.12 142 LYS B O 1
ATOM 2157 N N . ALA B 1 143 ? 8.188 21.547 2.312 1 96.88 143 ALA B N 1
ATOM 2158 C CA . ALA B 1 143 ? 9.5 21.984 1.865 1 96.88 143 ALA B CA 1
ATOM 2159 C C . ALA B 1 143 ? 10.219 20.891 1.089 1 96.88 143 ALA B C 1
ATOM 2161 O O . ALA B 1 143 ? 10.883 21.156 0.085 1 96.88 143 ALA B O 1
ATOM 2162 N N . ALA B 1 144 ? 10.07 19.703 1.515 1 95.56 144 ALA B N 1
ATOM 2163 C CA . ALA B 1 144 ? 10.766 18.562 0.931 1 95.56 144 ALA B CA 1
ATOM 2164 C C . ALA B 1 144 ? 10.273 18.281 -0.488 1 95.56 144 ALA B C 1
ATOM 2166 O O . ALA B 1 144 ? 11.016 17.75 -1.317 1 95.56 144 ALA B O 1
ATOM 2167 N N . ILE B 1 145 ? 9.031 18.656 -0.729 1 93.06 145 ILE B N 1
ATOM 2168 C CA . ILE B 1 145 ? 8.492 18.297 -2.037 1 93.06 145 ILE B CA 1
ATOM 2169 C C . ILE B 1 145 ? 8.227 19.562 -2.85 1 93.06 145 ILE B C 1
ATOM 2171 O O . ILE B 1 145 ? 7.488 19.516 -3.84 1 93.06 145 ILE B O 1
ATOM 2175 N N . GLY B 1 146 ? 8.828 20.562 -2.4 1 88.5 146 GLY B N 1
ATOM 2176 C CA . GLY B 1 146 ? 8.781 21.797 -3.162 1 88.5 146 GLY B CA 1
ATOM 2177 C C . GLY B 1 146 ? 7.418 22.469 -3.129 1 88.5 146 GLY B C 1
ATOM 2178 O O . GLY B 1 146 ? 6.98 23.047 -4.125 1 88.5 146 GLY B O 1
ATOM 2179 N N . GLU B 1 147 ? 6.637 22.125 -2.166 1 75.88 147 GLU B N 1
ATOM 2180 C CA . GLU B 1 147 ? 5.324 22.75 -1.993 1 75.88 147 GLU B CA 1
ATOM 2181 C C . GLU B 1 147 ? 5.355 23.812 -0.903 1 75.88 147 GLU B C 1
ATOM 2183 O O . GLU B 1 147 ? 4.309 24.281 -0.458 1 75.88 147 GLU B O 1
ATOM 2188 N N . ALA B 1 148 ? 6.645 24.203 -0.604 1 67.75 148 ALA B N 1
ATOM 2189 C CA . ALA B 1 148 ? 6.758 25.203 0.454 1 67.75 148 ALA B CA 1
ATOM 2190 C C . ALA B 1 148 ? 6.129 26.531 0.028 1 67.75 148 ALA B C 1
ATOM 2192 O O . ALA B 1 148 ? 6.148 26.875 -1.153 1 67.75 148 ALA B O 1
#

Organism: Micromonas pusilla (strain CCMP1545) (NCBI:txid564608)